Protein AF-A0A5B6V018-F1 (afdb_monomer)

pLDDT: mean 74.5, std 11.98, range [44.31, 93.94]

Foldseek 3Di:
DALVVLVVVVCVVPVCCPVPVVVVCLQVPPPPDDPPVVVSLVVVLVSVVVSCVVVVPLADDLCCCFPRRSDDPNRGRPCSVVSVVVLVVLLVVQPVVDDDQKGKDFLVVQQVSLVHDVSSVSSQSSCVSLLQKDWDWDPPPHTTIIMIGGSDNDHGDDDDPVSVVVSVVNVVVVVVVVVVVVVVVVVVD

Nearest PDB structures (foldseek):
  7bze-assembly1_A-2  TM=5.164E-01  e=5.782E-01  Bacillus subtilis subsp. subtilis str. 168
  2fsw-assembly1_A  TM=4.710E-01  e=7.706E-01  Porphyromonas gingivalis W83
  7t7i-assembly2_H  TM=1.924E-01  e=9.696E-01  Human herpesvirus 4 strain B95-8
  5e8c-assembly1_A  TM=1.660E-01  e=2.046E+00  Suid alphaherpesvirus 1
  5fki-assembly1_1A  TM=1.656E-01  e=1.722E+00  Suid alphaherpesvirus 1

Mean predicted aligned error: 14.76 Å

Secondary structure (DSSP, 8-state):
--HHHHHHHHHHH-TTTT-HHHHHHHHS--SSS-S-HHHHHHHHHHHHHHHHHHTT-----HHIIIIIIS-BTTB--TTHHHHHHHHHHHHHHHHTT-SSSEEEEEHHHHHHHTTSHHHHHHHHHHHHHTTSEEEEEEESSSEEEEEEEESSSSPPPPP-HHHHHHHHHHHHHHHHHHHHHHHHHHH--

Sequence (189 aa):
MDSKSVKEFIRKEVPDWDDELIATARFKAFSGQKSDWEPKFQFWKNLIVKIARHFGVFIISPPQVKIEWFNRGGLTPLCIDHVLEKADEVIKCLSESHWNSYCVVTRNKFESTCGGQKEGYAVLSYLSGCRKGQYLSTNKKELIEGIKVSLSSAVVSGVSSLDFDTLHLIWTQEKLQQQLNVIDRHWEM

Radius of gyration: 20.62 Å; Cα contacts (8 Å, |Δi|>4): 189; chains: 1; bounding box: 47×46×54 Å

Organism: NCBI:txid47621

Solvent-accessible surface area (backbone atoms only — not comparable to full-atom values): 10837 Å² total; per-residue (Å²): 131,63,50,66,62,50,47,56,51,47,43,70,79,33,82,61,53,84,38,68,68,59,38,51,55,66,33,60,61,63,79,88,79,67,94,69,42,64,69,53,50,52,50,53,53,52,50,54,51,48,53,25,62,75,70,69,49,48,70,84,50,69,64,49,50,42,62,51,62,54,49,56,96,82,47,49,55,68,50,54,60,62,64,53,47,60,60,50,49,50,52,51,66,54,42,80,76,46,99,54,70,50,40,72,40,44,45,70,58,49,14,58,70,49,74,29,66,71,46,22,51,54,52,48,54,33,28,40,60,59,40,23,29,44,84,41,75,49,72,91,86,58,84,48,51,26,38,38,33,30,67,48,98,53,68,42,74,80,90,49,72,64,56,54,55,49,45,50,50,54,52,50,52,53,52,51,51,53,51,49,58,55,52,54,59,64,73,76,111

InterPro domains:
  IPR058720 CHMP7, N-terminal winged helix domain [PF25880] (14-86)

Structure (mmCIF, N/CA/C/O backbone):
data_AF-A0A5B6V018-F1
#
_entry.id   AF-A0A5B6V018-F1
#
loop_
_atom_site.group_PDB
_atom_site.id
_atom_site.type_symbol
_atom_site.la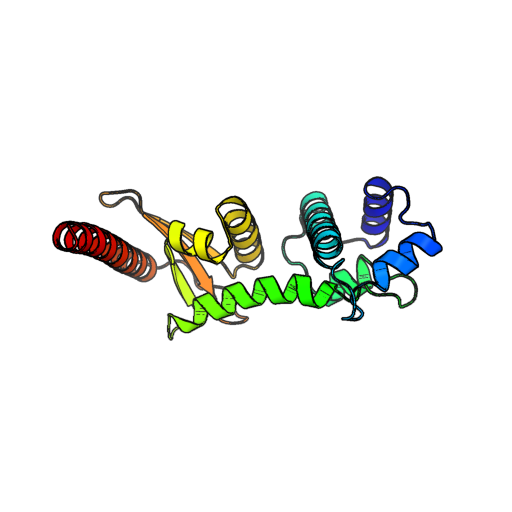bel_atom_id
_atom_site.label_alt_id
_atom_site.label_comp_id
_atom_site.label_asym_id
_atom_site.label_entity_id
_atom_site.label_seq_id
_atom_site.pdbx_PDB_ins_code
_atom_site.Cartn_x
_atom_site.Cartn_y
_atom_site.Cartn_z
_atom_site.occupancy
_atom_site.B_iso_or_equiv
_atom_site.auth_seq_id
_atom_site.auth_comp_id
_atom_site.auth_asym_id
_atom_site.auth_atom_id
_atom_site.pdbx_PDB_model_num
ATOM 1 N N . MET A 1 1 ? 10.674 -14.907 -10.725 1.00 62.12 1 MET A N 1
ATOM 2 C CA . MET A 1 1 ? 9.850 -14.772 -11.944 1.00 62.12 1 MET A CA 1
ATOM 3 C C . MET A 1 1 ? 10.786 -14.839 -13.131 1.00 62.12 1 MET A C 1
ATOM 5 O O . MET A 1 1 ? 11.858 -14.256 -13.043 1.00 62.12 1 MET A O 1
ATOM 9 N N . ASP A 1 2 ? 10.455 -15.580 -14.184 1.00 75.75 2 ASP A N 1
ATOM 10 C CA . ASP A 1 2 ? 11.346 -15.679 -15.342 1.00 75.75 2 ASP A CA 1
ATOM 11 C C . ASP A 1 2 ? 11.270 -14.402 -16.199 1.00 75.75 2 ASP A C 1
ATOM 13 O O . ASP A 1 2 ? 10.194 -14.016 -16.653 1.00 75.75 2 ASP A O 1
ATOM 17 N N . SER A 1 3 ? 12.412 -13.740 -16.420 1.00 76.12 3 SER A N 1
ATOM 18 C CA . SER A 1 3 ? 12.489 -12.459 -17.143 1.00 76.12 3 SER A CA 1
ATOM 19 C C . SER A 1 3 ? 11.986 -1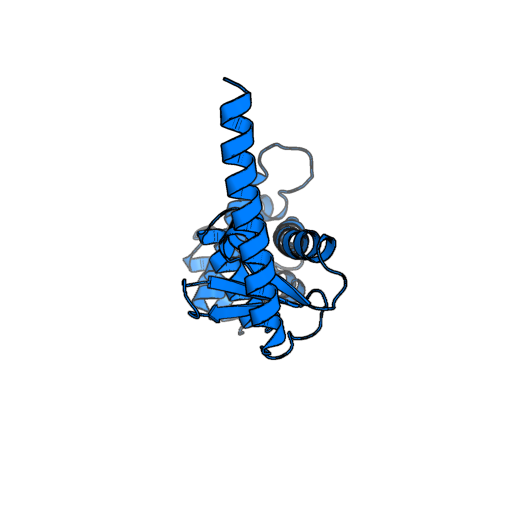2.566 -18.589 1.00 76.12 3 SER A C 1
ATOM 21 O O . SER A 1 3 ? 11.427 -11.600 -19.112 1.00 76.12 3 SER A O 1
ATOM 23 N N . LYS A 1 4 ? 12.117 -13.731 -19.246 1.00 81.81 4 LYS A N 1
ATOM 24 C CA . LYS A 1 4 ? 11.593 -13.917 -20.612 1.00 81.81 4 LYS A CA 1
ATOM 25 C C . LYS A 1 4 ? 10.068 -13.868 -20.635 1.00 81.81 4 LYS A C 1
ATOM 27 O O . LYS A 1 4 ? 9.505 -13.151 -21.460 1.00 81.81 4 LYS A O 1
ATOM 32 N N . SER A 1 5 ? 9.427 -14.536 -19.679 1.00 84.25 5 SER A N 1
ATOM 33 C CA . SER A 1 5 ? 7.968 -14.546 -19.529 1.00 84.25 5 SER A CA 1
ATOM 34 C C . SER A 1 5 ? 7.400 -13.130 -19.339 1.00 84.25 5 SER A C 1
ATOM 36 O O . SER A 1 5 ? 6.409 -12.760 -19.967 1.00 84.25 5 SER A O 1
ATOM 38 N N . VAL A 1 6 ? 8.070 -12.290 -18.539 1.00 83.75 6 VAL A N 1
ATOM 39 C CA . VAL A 1 6 ? 7.679 -10.878 -18.345 1.00 83.75 6 VAL A CA 1
ATOM 40 C C . VAL A 1 6 ? 7.767 -10.088 -19.647 1.00 83.75 6 VAL A C 1
ATOM 42 O O . VAL A 1 6 ? 6.845 -9.352 -19.991 1.00 83.75 6 VAL A O 1
ATOM 45 N N . LYS A 1 7 ? 8.860 -10.256 -20.397 1.00 85.12 7 LYS A N 1
ATOM 46 C CA . LYS A 1 7 ? 9.080 -9.550 -21.666 1.00 85.12 7 LYS A CA 1
ATOM 47 C C . LYS A 1 7 ? 8.053 -9.939 -22.726 1.00 85.12 7 LYS A C 1
ATOM 49 O O . LYS A 1 7 ? 7.580 -9.073 -23.455 1.00 85.12 7 LYS A O 1
ATOM 54 N N . GLU A 1 8 ? 7.681 -11.213 -22.804 1.00 86.62 8 GLU A N 1
ATOM 55 C CA . GLU A 1 8 ? 6.609 -11.674 -23.694 1.00 86.62 8 GLU A CA 1
ATOM 56 C C . GLU A 1 8 ? 5.251 -11.081 -23.324 1.00 86.62 8 GLU A C 1
ATOM 58 O O . GLU A 1 8 ? 4.512 -10.644 -24.206 1.00 86.62 8 GLU A O 1
ATOM 63 N N . PHE A 1 9 ? 4.935 -11.013 -22.030 1.00 87.75 9 PHE A N 1
ATOM 64 C CA . PHE A 1 9 ? 3.703 -10.383 -21.567 1.00 87.75 9 PHE A CA 1
ATOM 65 C C . PHE A 1 9 ? 3.662 -8.890 -21.913 1.00 87.75 9 PHE A C 1
ATOM 67 O O . PHE A 1 9 ? 2.662 -8.407 -22.441 1.00 87.75 9 PHE A O 1
ATOM 74 N N . ILE A 1 10 ? 4.764 -8.165 -21.701 1.00 86.94 10 ILE A N 1
ATOM 75 C CA . ILE A 1 10 ? 4.838 -6.740 -22.039 1.00 86.94 10 ILE A CA 1
ATOM 76 C C . ILE A 1 10 ? 4.616 -6.511 -23.541 1.00 86.94 10 ILE A C 1
ATOM 78 O O . ILE A 1 10 ? 3.867 -5.609 -23.900 1.00 86.94 10 ILE A O 1
ATOM 82 N N . ARG A 1 11 ? 5.198 -7.339 -24.420 1.00 87.75 11 ARG A N 1
ATOM 83 C CA . ARG A 1 11 ? 4.984 -7.234 -25.877 1.00 87.75 11 ARG A CA 1
ATOM 84 C C . ARG A 1 11 ? 3.532 -7.447 -26.294 1.00 87.75 11 ARG A C 1
ATOM 86 O O . ARG A 1 11 ? 3.087 -6.845 -27.263 1.00 87.75 11 ARG A O 1
ATOM 93 N N . LYS A 1 12 ? 2.795 -8.304 -25.580 1.00 88.25 12 LYS A N 1
ATOM 94 C CA . LYS A 1 12 ? 1.359 -8.503 -25.828 1.00 88.25 12 LYS A CA 1
ATOM 95 C C . LYS A 1 12 ? 0.541 -7.284 -25.410 1.00 88.25 12 LYS A C 1
ATOM 97 O O . LYS A 1 12 ? -0.372 -6.894 -26.127 1.00 88.25 12 LYS A O 1
ATOM 102 N N . GLU A 1 13 ? 0.869 -6.691 -24.266 1.00 86.94 13 GLU A N 1
ATOM 103 C CA . GLU A 1 13 ? 0.144 -5.534 -23.723 1.00 86.94 13 GLU A CA 1
ATOM 104 C C . GLU A 1 13 ? 0.518 -4.207 -24.397 1.00 86.94 13 GLU A C 1
ATOM 106 O O . GLU A 1 13 ? -0.276 -3.267 -24.392 1.00 86.94 13 GLU A O 1
ATOM 111 N N . VAL A 1 14 ? 1.724 -4.114 -24.960 1.00 87.31 14 VAL A N 1
ATOM 112 C CA . VAL A 1 14 ? 2.262 -2.914 -25.605 1.00 87.31 14 VAL A CA 1
ATOM 113 C C . VAL A 1 14 ? 2.780 -3.307 -26.999 1.00 87.31 14 VAL A C 1
ATOM 115 O O . VAL A 1 14 ? 3.931 -3.724 -27.127 1.00 87.31 14 VAL A O 1
ATOM 118 N N . PRO A 1 15 ? 1.946 -3.203 -28.053 1.00 83.44 15 PRO A N 1
ATOM 119 C CA . PRO A 1 15 ? 2.261 -3.723 -29.391 1.00 83.44 15 PRO A CA 1
ATOM 120 C C . PRO A 1 15 ? 3.512 -3.112 -30.032 1.00 83.44 15 PRO A C 1
ATOM 122 O O . PRO A 1 15 ? 4.221 -3.765 -30.789 1.00 83.44 15 PRO A O 1
ATOM 125 N N . ASP A 1 16 ? 3.798 -1.857 -29.704 1.00 86.50 16 ASP A N 1
ATOM 126 C CA . ASP A 1 16 ? 4.948 -1.080 -30.165 1.00 86.50 16 ASP A CA 1
ATOM 127 C C . ASP A 1 16 ? 6.099 -1.092 -29.144 1.00 86.50 16 ASP A C 1
ATOM 129 O O . ASP A 1 16 ? 6.950 -0.202 -29.137 1.00 86.50 16 ASP A O 1
ATOM 133 N N . TRP A 1 17 ? 6.135 -2.083 -28.243 1.00 83.69 17 TRP A N 1
ATOM 134 C CA . TRP A 1 17 ? 7.188 -2.182 -27.237 1.00 83.69 17 TRP A CA 1
ATOM 135 C C . TRP A 1 17 ? 8.566 -2.251 -27.890 1.00 83.69 17 TRP A C 1
ATOM 137 O O . TRP A 1 17 ? 9.466 -1.548 -27.445 1.00 83.69 17 TRP A O 1
ATOM 147 N N . ASP A 1 18 ? 8.749 -3.071 -28.930 1.00 82.19 18 ASP A N 1
ATOM 148 C CA . ASP A 1 18 ? 10.027 -3.309 -29.633 1.00 82.19 18 ASP A CA 1
ATOM 149 C C . ASP A 1 18 ? 10.410 -2.252 -30.681 1.00 82.19 18 ASP A C 1
ATOM 151 O O . ASP A 1 18 ? 11.504 -2.332 -31.233 1.00 82.19 18 ASP A O 1
ATOM 155 N N . ASP A 1 19 ? 9.592 -1.218 -30.886 1.00 85.19 19 ASP A N 1
ATOM 156 C CA . ASP A 1 19 ? 9.986 -0.063 -31.696 1.00 85.19 19 ASP A CA 1
ATOM 157 C C . ASP A 1 19 ? 11.050 0.769 -30.954 1.00 85.19 19 ASP A C 1
ATOM 159 O O . ASP A 1 19 ? 10.829 1.271 -29.846 1.00 85.19 19 ASP A O 1
ATOM 163 N N . GLU A 1 20 ? 12.235 0.891 -31.552 1.00 76.75 20 GLU A N 1
ATOM 164 C CA . GLU A 1 20 ? 13.406 1.518 -30.935 1.00 76.75 20 GLU A CA 1
ATOM 165 C C . GLU A 1 20 ? 13.218 3.026 -30.705 1.00 76.75 20 GLU A C 1
ATOM 167 O O . GLU A 1 20 ? 13.638 3.559 -29.670 1.00 76.75 20 GLU A O 1
ATOM 172 N N . LEU A 1 21 ? 12.525 3.713 -31.618 1.00 74.94 21 LEU A N 1
ATOM 173 C CA . LEU A 1 21 ? 12.257 5.149 -31.528 1.00 74.94 21 LEU A CA 1
ATOM 174 C C . LEU A 1 21 ? 11.205 5.435 -30.455 1.00 74.94 21 LEU A C 1
ATOM 176 O O . LEU A 1 21 ? 11.412 6.294 -29.590 1.00 74.94 21 LEU A O 1
ATOM 180 N N . ILE A 1 22 ? 10.103 4.683 -30.465 1.00 76.19 22 ILE A N 1
ATOM 181 C CA . ILE A 1 22 ? 9.004 4.841 -29.507 1.00 76.19 22 ILE A CA 1
ATOM 182 C C . ILE A 1 22 ? 9.463 4.457 -28.097 1.00 76.19 22 ILE A C 1
ATOM 184 O O . ILE A 1 22 ? 9.174 5.167 -27.128 1.00 76.19 22 ILE A O 1
ATOM 188 N N . ALA A 1 23 ? 10.225 3.373 -27.952 1.00 70.69 23 ALA A N 1
ATOM 189 C CA . ALA A 1 23 ? 10.750 2.964 -26.657 1.00 70.69 23 ALA A CA 1
ATOM 190 C C . ALA A 1 23 ? 11.764 3.965 -26.099 1.00 70.69 23 ALA A C 1
ATOM 192 O O . ALA A 1 23 ? 11.676 4.339 -24.930 1.00 70.69 23 ALA A O 1
ATOM 193 N N . THR A 1 24 ? 12.679 4.471 -26.929 1.00 70.25 24 THR A N 1
ATOM 194 C CA . THR A 1 24 ? 13.634 5.503 -26.501 1.00 70.25 24 THR A CA 1
ATOM 195 C C . THR A 1 24 ? 12.909 6.770 -26.045 1.00 70.25 24 THR A C 1
ATOM 197 O O . THR A 1 24 ? 13.271 7.355 -25.020 1.00 70.25 24 THR A O 1
ATOM 200 N N . ALA A 1 25 ? 11.845 7.171 -26.749 1.00 73.75 25 ALA A N 1
ATOM 201 C CA . ALA A 1 25 ? 11.002 8.290 -26.345 1.00 73.75 25 ALA A CA 1
ATOM 202 C C . ALA A 1 25 ? 10.291 8.030 -25.006 1.00 73.75 25 ALA A C 1
ATOM 204 O O . ALA A 1 25 ? 10.294 8.909 -24.150 1.00 73.75 25 ALA A O 1
ATOM 205 N N . ARG A 1 26 ? 9.745 6.826 -24.773 1.00 73.94 26 ARG A N 1
ATOM 206 C CA . ARG A 1 26 ? 9.082 6.448 -23.506 1.00 73.94 26 ARG A CA 1
ATOM 207 C C . ARG A 1 26 ? 10.030 6.423 -22.304 1.00 73.94 26 ARG A C 1
ATOM 209 O O . ARG A 1 26 ? 9.622 6.796 -21.206 1.00 73.94 26 ARG A O 1
ATOM 216 N N . PHE A 1 27 ? 11.277 5.995 -22.499 1.00 71.25 27 PHE A N 1
ATOM 217 C CA . PHE A 1 27 ? 12.258 5.823 -21.421 1.00 71.25 27 PHE A CA 1
ATOM 218 C C . PHE A 1 27 ? 12.967 7.130 -21.029 1.00 71.25 27 PHE A C 1
ATOM 220 O O . PHE A 1 27 ? 13.342 7.294 -19.870 1.00 71.25 27 PHE A O 1
ATOM 227 N N . LYS A 1 28 ? 13.100 8.093 -21.953 1.00 67.50 28 LYS A N 1
ATOM 228 C CA . LYS A 1 28 ? 13.732 9.408 -21.706 1.00 67.50 28 LYS A CA 1
ATOM 229 C C . LYS A 1 28 ? 12.871 10.393 -20.909 1.00 67.50 28 LYS A C 1
ATOM 231 O O . LYS A 1 28 ? 13.309 11.489 -20.570 1.00 67.50 28 LYS A O 1
ATOM 236 N N . ALA A 1 29 ? 11.619 10.056 -20.653 1.00 55.75 29 ALA A N 1
ATOM 237 C CA . ALA A 1 29 ? 10.586 11.064 -20.586 1.00 55.75 29 ALA A CA 1
ATOM 238 C C . ALA A 1 29 ? 10.247 11.601 -19.191 1.00 55.75 29 ALA A C 1
ATOM 240 O O . ALA A 1 29 ? 9.073 11.711 -18.881 1.00 55.75 29 ALA A O 1
ATOM 241 N N . PHE A 1 30 ? 11.246 11.987 -18.396 1.00 52.66 30 PHE A N 1
ATOM 242 C CA . PHE A 1 30 ? 11.072 12.794 -17.176 1.00 52.66 30 PHE A CA 1
ATOM 243 C C . PHE A 1 30 ? 12.240 13.781 -16.988 1.00 52.66 30 PHE A C 1
ATOM 245 O O . PHE A 1 30 ? 12.731 13.994 -15.888 1.00 52.66 30 PHE A O 1
ATOM 252 N N . SER A 1 31 ? 12.718 14.417 -18.061 1.00 49.41 31 SER A N 1
ATOM 253 C CA . SER A 1 31 ? 13.823 15.391 -17.985 1.00 49.41 31 SER A CA 1
ATOM 254 C C . SER A 1 31 ? 13.396 16.787 -17.487 1.00 49.41 31 SER A C 1
ATOM 256 O O . SER A 1 31 ? 13.923 17.795 -17.948 1.00 49.41 31 SER A O 1
ATOM 258 N N . GLY A 1 32 ? 12.408 16.864 -16.586 1.00 48.38 32 GLY A N 1
ATOM 259 C CA . GLY A 1 32 ? 12.069 18.064 -15.802 1.00 48.38 32 GLY A CA 1
ATOM 260 C C . GLY A 1 32 ? 11.531 19.296 -16.547 1.00 48.38 32 GLY A C 1
ATOM 261 O O . GLY A 1 32 ? 11.242 20.293 -15.899 1.00 48.38 32 GLY A O 1
ATOM 262 N N . GLN A 1 33 ? 11.383 19.266 -17.876 1.00 50.62 33 GLN A N 1
ATOM 263 C CA . GLN A 1 33 ? 11.132 20.484 -18.669 1.00 50.62 33 GLN A CA 1
ATOM 264 C C . GLN A 1 33 ? 9.776 20.549 -19.398 1.00 50.62 33 GLN A C 1
ATOM 266 O O . GLN A 1 33 ? 9.481 21.573 -20.010 1.00 50.62 33 GLN A O 1
ATOM 271 N N . LYS A 1 34 ? 8.926 19.509 -19.360 1.00 54.59 34 LYS A N 1
ATOM 272 C CA . LYS A 1 34 ? 7.620 19.511 -20.056 1.00 54.59 34 LYS A CA 1
ATOM 273 C C . LYS A 1 34 ? 6.468 19.005 -19.181 1.00 54.59 34 LYS A C 1
ATOM 275 O O . LYS A 1 34 ? 6.623 18.070 -18.405 1.00 54.59 34 LYS A O 1
ATOM 280 N N . SER A 1 35 ? 5.287 19.604 -19.369 1.00 56.06 35 SER A N 1
ATOM 281 C CA . SER A 1 35 ? 4.011 19.288 -18.693 1.00 56.06 35 SER A CA 1
ATOM 282 C C . SER A 1 35 ? 3.391 17.936 -19.106 1.00 56.06 35 SER A C 1
ATOM 284 O O . SER A 1 35 ? 2.226 17.673 -18.822 1.00 56.06 35 SER A O 1
ATOM 286 N N . ASP A 1 36 ? 4.133 17.070 -19.794 1.00 64.06 36 ASP A N 1
ATOM 287 C CA . ASP A 1 36 ? 3.644 15.815 -20.375 1.00 64.06 36 ASP A CA 1
ATOM 288 C C . ASP A 1 36 ? 3.904 14.588 -19.475 1.00 64.06 36 ASP A C 1
ATOM 290 O O . ASP A 1 36 ? 3.913 13.447 -19.941 1.00 64.06 36 ASP A O 1
ATOM 294 N N . TRP A 1 37 ? 4.126 14.828 -18.181 1.00 67.75 37 TRP A N 1
ATOM 295 C CA . TRP A 1 37 ? 4.549 13.835 -17.195 1.00 67.75 37 TRP A CA 1
ATOM 296 C C . TRP A 1 37 ? 3.405 12.932 -16.702 1.00 67.75 37 TRP A C 1
ATOM 298 O O . TRP A 1 37 ? 3.606 11.731 -16.532 1.00 67.75 37 TRP A O 1
ATOM 308 N N . GLU A 1 38 ? 2.198 13.474 -16.518 1.00 69.56 38 GLU A N 1
ATOM 309 C CA . GLU A 1 38 ? 1.060 12.751 -15.925 1.00 69.56 38 GLU A CA 1
ATOM 310 C C . GLU A 1 38 ? 0.600 11.552 -16.784 1.00 69.56 38 GLU A C 1
ATOM 312 O O . GLU A 1 38 ? 0.504 10.441 -16.256 1.00 69.56 38 GLU A O 1
ATOM 317 N N . PRO A 1 39 ? 0.420 11.675 -18.118 1.00 74.56 39 PRO A N 1
ATOM 318 C CA . PRO A 1 39 ? 0.069 10.523 -18.954 1.00 74.56 39 PRO A CA 1
ATOM 319 C C . PRO A 1 39 ? 1.132 9.417 -18.927 1.00 74.56 39 PRO A C 1
ATOM 321 O O . PRO A 1 39 ? 0.811 8.229 -18.975 1.00 74.56 39 PRO A O 1
ATOM 324 N N . LYS A 1 40 ? 2.410 9.797 -18.814 1.00 73.31 40 LYS A N 1
ATOM 325 C CA . LYS A 1 40 ? 3.539 8.861 -18.754 1.00 73.31 40 LYS A CA 1
ATOM 326 C C . LYS A 1 40 ? 3.596 8.151 -17.409 1.00 73.31 40 LYS A C 1
ATOM 328 O O . LYS A 1 40 ? 3.795 6.940 -17.371 1.00 73.31 40 LYS A O 1
ATOM 333 N N . PHE A 1 41 ? 3.367 8.881 -16.320 1.00 72.56 41 PHE A N 1
ATOM 334 C CA . PHE A 1 41 ? 3.236 8.317 -14.981 1.00 72.56 41 PHE A CA 1
ATOM 335 C C . PHE A 1 41 ? 2.126 7.260 -14.936 1.00 72.56 41 PHE A C 1
ATOM 337 O O . PHE A 1 41 ? 2.370 6.124 -14.525 1.00 72.56 41 PHE A O 1
ATOM 344 N N . GLN A 1 42 ? 0.926 7.5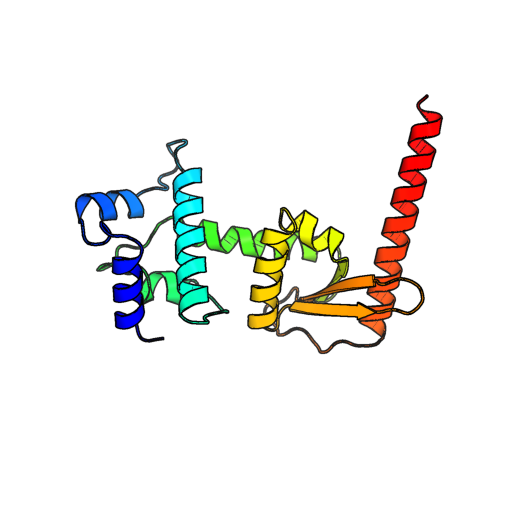99 -15.421 1.00 71.62 42 GLN A N 1
ATOM 345 C CA . GLN A 1 42 ? -0.209 6.672 -15.421 1.00 71.62 42 GLN A CA 1
ATOM 346 C C . GLN A 1 42 ? 0.044 5.450 -16.309 1.00 71.62 42 GLN A C 1
ATOM 348 O O . GLN A 1 42 ? -0.303 4.336 -15.916 1.00 71.62 42 GLN A O 1
ATOM 353 N N . PHE A 1 43 ? 0.692 5.619 -17.467 1.00 82.56 43 PHE A N 1
ATOM 354 C CA . PHE A 1 43 ? 1.112 4.497 -18.310 1.00 82.56 43 PHE A CA 1
ATOM 355 C C . PHE A 1 43 ? 1.998 3.510 -17.536 1.00 82.56 43 PHE A C 1
ATOM 357 O O . PHE A 1 43 ? 1.673 2.324 -17.456 1.00 82.56 43 PHE A O 1
ATOM 364 N N . TRP A 1 44 ? 3.077 3.999 -16.917 1.00 77.75 44 TRP A N 1
ATOM 365 C CA . TRP A 1 44 ? 4.025 3.150 -16.192 1.00 77.75 44 TRP A CA 1
ATOM 366 C C . TRP A 1 44 ? 3.396 2.494 -14.964 1.00 77.75 44 TRP A C 1
ATOM 368 O O . TRP A 1 44 ? 3.532 1.284 -14.790 1.00 77.75 44 TRP A O 1
ATOM 378 N N . LYS A 1 45 ? 2.637 3.251 -14.163 1.00 76.75 45 LYS A N 1
ATOM 379 C CA . LYS A 1 45 ? 1.879 2.724 -13.020 1.00 76.75 45 LYS A CA 1
ATOM 380 C C . LYS A 1 45 ? 0.961 1.577 -13.448 1.00 76.75 45 LYS A C 1
ATOM 382 O O . LYS A 1 45 ? 0.998 0.497 -12.862 1.00 76.75 45 LYS A O 1
ATOM 387 N N . ASN A 1 46 ? 0.160 1.788 -14.491 1.00 78.00 46 ASN A N 1
ATOM 388 C CA . ASN A 1 46 ? -0.805 0.792 -14.949 1.00 78.00 46 ASN A CA 1
ATOM 389 C C . ASN A 1 46 ? -0.121 -0.451 -15.527 1.00 78.00 46 ASN A C 1
ATOM 391 O O . ASN A 1 46 ? -0.586 -1.564 -15.282 1.00 78.00 46 ASN A O 1
ATOM 395 N N . LEU A 1 47 ? 0.991 -0.287 -16.249 1.00 81.75 47 LEU A N 1
ATOM 396 C CA . LEU A 1 47 ? 1.765 -1.404 -16.787 1.00 81.75 47 LEU A CA 1
ATOM 397 C C . LEU A 1 47 ? 2.392 -2.249 -15.666 1.00 81.75 47 LEU A C 1
ATOM 399 O O . LEU A 1 47 ? 2.247 -3.470 -15.672 1.00 81.75 47 LEU A O 1
ATOM 403 N N . ILE A 1 48 ? 3.011 -1.608 -14.669 1.00 76.75 48 ILE A N 1
ATOM 404 C CA . ILE A 1 48 ? 3.571 -2.270 -13.478 1.00 76.75 48 ILE A CA 1
ATOM 405 C C . ILE A 1 48 ? 2.483 -3.059 -12.744 1.00 76.75 48 ILE A C 1
ATOM 407 O O . ILE A 1 48 ? 2.674 -4.233 -12.438 1.00 76.75 48 ILE A O 1
ATOM 411 N N . VAL A 1 49 ? 1.316 -2.445 -12.522 1.00 70.56 49 VAL A N 1
ATOM 412 C CA . VAL A 1 49 ? 0.174 -3.090 -11.859 1.00 70.56 49 VAL A CA 1
ATOM 413 C C . VAL A 1 49 ? -0.358 -4.271 -12.674 1.00 70.56 49 VAL A C 1
ATOM 415 O O . VAL A 1 49 ? -0.675 -5.311 -12.101 1.00 70.56 49 VAL A O 1
ATOM 418 N N . LYS A 1 50 ? -0.449 -4.158 -14.003 1.00 75.50 50 LYS A N 1
ATOM 419 C CA . LYS A 1 50 ? -0.886 -5.265 -14.868 1.00 75.50 50 LYS A CA 1
ATOM 420 C C . LYS A 1 50 ? 0.076 -6.450 -14.819 1.00 75.50 50 LYS A C 1
ATOM 422 O O . LYS A 1 50 ? -0.385 -7.574 -14.644 1.00 75.50 50 LYS A O 1
ATOM 427 N N . ILE A 1 51 ? 1.384 -6.204 -14.925 1.00 75.12 51 ILE A N 1
ATOM 428 C CA . ILE A 1 51 ? 2.422 -7.243 -14.817 1.00 75.12 51 ILE A CA 1
ATOM 429 C C . ILE A 1 51 ? 2.335 -7.912 -13.443 1.00 75.12 51 ILE A C 1
ATOM 431 O O . ILE A 1 51 ? 2.222 -9.132 -13.350 1.00 75.12 51 ILE A O 1
ATOM 435 N N . ALA A 1 52 ? 2.303 -7.111 -12.379 1.00 67.88 52 ALA A N 1
ATOM 436 C CA . ALA A 1 52 ? 2.186 -7.589 -11.008 1.00 67.88 52 ALA A CA 1
ATOM 437 C C . ALA A 1 52 ? 0.963 -8.500 -10.813 1.00 67.88 52 ALA A C 1
ATOM 439 O O . ALA A 1 52 ? 1.085 -9.595 -10.270 1.00 6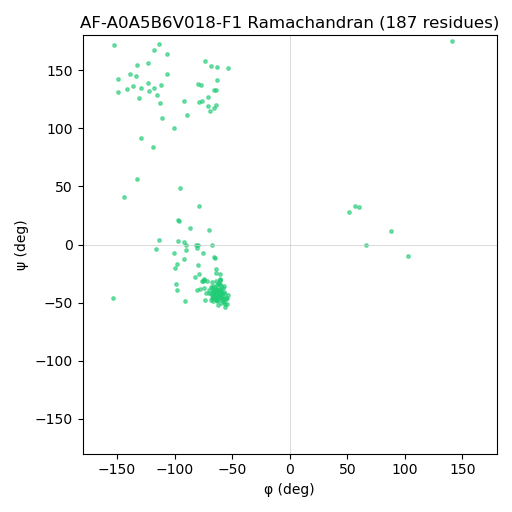7.88 52 ALA A O 1
ATOM 440 N N . ARG A 1 53 ? -0.205 -8.103 -11.334 1.00 66.38 53 ARG A N 1
ATOM 441 C CA . ARG A 1 53 ? -1.435 -8.908 -11.262 1.00 66.38 53 ARG A CA 1
ATOM 442 C C . ARG A 1 53 ? -1.360 -10.180 -12.100 1.00 66.38 53 ARG A C 1
ATOM 444 O O . ARG A 1 53 ? -1.796 -11.221 -11.626 1.00 66.38 53 ARG A O 1
ATOM 451 N N . HIS A 1 54 ? -0.816 -10.106 -13.315 1.00 74.69 54 HIS A N 1
ATOM 452 C CA . HIS A 1 54 ? -0.728 -11.257 -14.216 1.00 74.69 54 HIS A CA 1
ATOM 453 C C . HIS A 1 54 ? 0.163 -12.365 -13.650 1.00 74.69 54 HIS A C 1
ATOM 455 O O . HIS A 1 54 ? -0.180 -13.540 -13.734 1.00 74.69 54 HIS A O 1
ATOM 461 N N . PHE A 1 55 ? 1.281 -11.988 -13.031 1.00 70.88 55 PHE A N 1
ATOM 462 C CA . PHE A 1 55 ? 2.235 -12.942 -12.474 1.00 70.88 55 PHE A CA 1
ATOM 463 C C . PHE A 1 55 ? 2.066 -13.198 -10.970 1.00 70.88 55 PHE A C 1
ATOM 465 O O . PHE A 1 55 ? 2.872 -13.917 -10.381 1.00 70.88 55 PHE A O 1
ATOM 472 N N . GLY A 1 56 ? 1.054 -12.604 -10.330 1.00 53.31 56 GLY A N 1
ATOM 473 C CA . GLY A 1 56 ? 0.854 -12.716 -8.884 1.00 53.31 56 GLY A CA 1
ATOM 474 C C . GLY A 1 56 ? 2.038 -12.179 -8.070 1.00 53.31 56 GLY A C 1
ATOM 475 O O . GLY A 1 56 ? 2.353 -12.718 -7.010 1.00 53.31 56 GLY A O 1
ATOM 476 N N . VAL A 1 57 ? 2.730 -11.149 -8.570 1.00 52.97 57 VAL A N 1
ATOM 477 C CA . VAL A 1 57 ? 3.819 -10.477 -7.852 1.00 52.97 57 VAL A CA 1
ATOM 478 C C . VAL A 1 57 ? 3.236 -9.356 -7.015 1.00 52.97 57 VAL A C 1
ATOM 480 O O . VAL A 1 57 ? 2.769 -8.349 -7.535 1.00 52.97 57 VAL A O 1
ATOM 483 N N . PHE A 1 58 ? 3.294 -9.532 -5.702 1.00 44.31 58 PHE A N 1
ATOM 484 C CA . PHE A 1 58 ? 2.737 -8.580 -4.745 1.00 44.31 58 PHE A CA 1
ATOM 485 C C . PHE A 1 58 ? 3.795 -7.660 -4.128 1.00 44.31 58 PHE A C 1
ATOM 487 O O . PHE A 1 58 ? 3.447 -6.593 -3.640 1.00 44.31 58 PHE A O 1
ATOM 494 N N . ILE A 1 59 ? 5.074 -8.049 -4.179 1.00 48.94 59 ILE A N 1
ATOM 495 C CA . ILE A 1 59 ? 6.210 -7.243 -3.718 1.00 48.94 59 ILE A CA 1
ATOM 496 C C . ILE A 1 59 ? 7.013 -6.834 -4.944 1.00 48.94 59 ILE A C 1
ATOM 498 O O . ILE A 1 59 ? 7.666 -7.664 -5.571 1.00 48.94 59 ILE A O 1
ATOM 502 N N . ILE A 1 60 ? 6.942 -5.554 -5.287 1.00 60.44 60 ILE A N 1
ATOM 503 C CA . ILE A 1 60 ? 7.612 -4.993 -6.452 1.00 60.44 60 ILE A CA 1
ATOM 504 C C . ILE A 1 60 ? 8.883 -4.305 -5.960 1.00 60.44 60 ILE A C 1
ATOM 506 O O . ILE A 1 60 ? 8.824 -3.203 -5.421 1.00 60.44 60 ILE A O 1
ATOM 510 N N . SER A 1 61 ? 10.035 -4.966 -6.089 1.00 63.19 61 SER A N 1
ATOM 511 C CA . SER A 1 61 ? 11.301 -4.345 -5.687 1.00 63.19 61 SER A CA 1
ATOM 512 C C . SER A 1 61 ? 11.786 -3.373 -6.775 1.00 63.19 61 SER A C 1
ATOM 514 O O . SER A 1 61 ? 11.732 -3.719 -7.961 1.00 63.19 61 SER A O 1
ATOM 516 N N . PRO A 1 62 ? 12.296 -2.175 -6.423 1.00 70.19 62 PRO A N 1
ATOM 517 C CA . PRO A 1 62 ? 12.846 -1.251 -7.414 1.00 70.19 62 PRO A CA 1
ATOM 518 C C . PRO A 1 62 ? 13.922 -1.897 -8.311 1.00 70.19 62 PRO A C 1
ATOM 520 O O . PRO A 1 62 ? 13.846 -1.730 -9.530 1.00 70.19 62 PRO A O 1
ATOM 523 N N . PRO A 1 63 ? 14.872 -2.702 -7.783 1.00 71.44 63 PRO A N 1
ATOM 524 C CA . PRO A 1 63 ? 15.823 -3.439 -8.618 1.00 71.44 63 PRO A CA 1
ATOM 525 C C . PRO A 1 63 ? 15.155 -4.419 -9.587 1.00 71.44 63 PRO A C 1
ATOM 527 O O . PRO A 1 63 ? 15.554 -4.492 -10.745 1.00 71.44 63 PRO A O 1
ATOM 530 N N . GLN A 1 64 ? 14.111 -5.130 -9.157 1.00 73.50 64 GLN A N 1
ATOM 531 C CA . GLN A 1 64 ? 13.385 -6.079 -10.002 1.00 73.50 64 GLN A CA 1
ATOM 532 C C . GLN A 1 64 ? 12.684 -5.376 -11.169 1.00 73.50 64 GLN A C 1
ATOM 534 O O . GLN A 1 64 ? 12.796 -5.798 -12.319 1.00 73.50 64 GLN A O 1
ATOM 539 N N . VAL A 1 65 ? 12.024 -4.250 -10.911 1.00 73.81 65 VAL A N 1
ATOM 540 C CA . VAL A 1 65 ? 11.364 -3.478 -11.970 1.00 73.81 65 VAL A CA 1
ATOM 541 C C . VAL A 1 65 ? 12.378 -2.911 -12.961 1.00 73.81 65 VAL A C 1
ATOM 543 O O . VAL A 1 65 ? 12.203 -3.020 -14.176 1.00 73.81 65 VAL A O 1
ATOM 546 N N . LYS A 1 66 ? 13.465 -2.331 -12.444 1.00 73.00 66 LYS A N 1
ATOM 547 C CA . LYS A 1 66 ? 14.505 -1.685 -13.251 1.00 73.00 66 LYS A CA 1
ATOM 548 C C . LYS A 1 66 ? 15.300 -2.678 -14.091 1.00 73.00 66 LYS A C 1
ATOM 550 O O . LYS A 1 66 ? 15.516 -2.444 -15.276 1.00 73.00 66 LYS A O 1
ATOM 555 N N . ILE A 1 67 ? 15.744 -3.771 -13.476 1.00 72.88 67 ILE A N 1
ATOM 556 C CA . ILE A 1 67 ? 16.759 -4.668 -14.037 1.00 72.88 67 ILE A CA 1
ATOM 557 C C . ILE A 1 67 ? 16.120 -5.897 -14.692 1.00 72.88 67 ILE A C 1
ATOM 559 O O . ILE A 1 67 ? 16.630 -6.376 -15.705 1.00 72.88 67 ILE A O 1
ATOM 563 N N . GLU A 1 68 ? 15.002 -6.401 -14.162 1.00 76.50 68 GLU A N 1
ATOM 564 C CA . GLU A 1 68 ? 14.393 -7.646 -14.649 1.00 76.50 68 GLU A CA 1
ATOM 565 C C . GLU A 1 68 ? 13.236 -7.403 -15.624 1.00 76.50 68 GLU A C 1
ATOM 567 O O . GLU A 1 68 ? 13.108 -8.148 -16.600 1.00 76.50 68 GLU A O 1
ATOM 572 N N . TRP A 1 69 ? 12.395 -6.389 -15.371 1.00 80.25 69 TRP A N 1
ATOM 573 C CA . TRP A 1 69 ? 11.168 -6.156 -16.150 1.00 80.25 69 TRP A CA 1
ATOM 574 C C . TRP A 1 69 ? 11.400 -5.231 -17.340 1.00 80.25 69 TRP A C 1
ATOM 576 O O . TRP A 1 69 ? 10.994 -5.550 -18.457 1.00 80.25 69 TRP A O 1
ATOM 586 N N . PHE A 1 70 ? 12.067 -4.097 -17.114 1.00 81.56 70 PHE A N 1
ATOM 587 C CA . PHE A 1 70 ? 12.171 -3.034 -18.118 1.00 81.56 70 PHE A CA 1
ATOM 588 C C . PHE A 1 70 ? 13.583 -2.793 -18.654 1.00 81.56 70 PHE A C 1
ATOM 590 O O . PHE A 1 70 ? 13.763 -1.910 -19.485 1.00 81.56 70 PHE A O 1
ATOM 597 N N . ASN A 1 71 ? 14.577 -3.585 -18.248 1.00 75.75 71 ASN A N 1
ATOM 598 C CA . ASN A 1 71 ? 15.946 -3.412 -18.723 1.00 75.75 71 ASN A CA 1
ATOM 599 C C . ASN A 1 71 ? 16.073 -3.695 -20.226 1.00 75.75 71 ASN A C 1
ATOM 601 O O . ASN A 1 71 ? 15.888 -4.829 -20.691 1.00 75.75 71 ASN A O 1
ATOM 605 N N . ARG A 1 72 ? 16.466 -2.657 -20.964 1.00 72.00 72 ARG A N 1
ATOM 606 C CA . ARG A 1 72 ? 16.871 -2.726 -22.369 1.00 72.00 72 ARG A CA 1
ATOM 607 C C . ARG A 1 72 ? 18.313 -2.280 -22.534 1.00 72.00 72 ARG A C 1
ATOM 609 O O . ARG A 1 72 ? 18.576 -1.122 -22.839 1.00 72.00 72 ARG A O 1
ATOM 616 N N . GLY A 1 73 ? 19.248 -3.202 -22.311 1.00 67.06 73 GLY A N 1
ATOM 617 C CA . GLY A 1 73 ? 20.670 -2.952 -22.559 1.00 67.06 73 GLY A CA 1
ATOM 618 C C . GLY A 1 73 ? 21.225 -1.742 -21.797 1.00 67.06 73 GLY A C 1
ATOM 619 O O . GLY A 1 73 ? 22.081 -1.045 -22.325 1.00 67.06 73 GLY A O 1
ATOM 620 N N . GLY A 1 74 ? 20.710 -1.465 -20.590 1.00 65.25 74 GLY A N 1
ATOM 621 C CA . GLY A 1 74 ? 21.108 -0.314 -19.767 1.00 65.25 74 GLY A CA 1
ATOM 622 C C . GLY A 1 74 ? 20.120 0.860 -19.759 1.00 65.25 74 GLY A C 1
ATOM 623 O O . GLY A 1 74 ? 20.245 1.748 -18.917 1.00 65.25 74 GLY A O 1
ATOM 624 N N . LEU A 1 75 ? 19.098 0.861 -20.622 1.00 63.72 75 LEU A N 1
ATOM 625 C CA . LEU A 1 75 ? 18.006 1.835 -20.548 1.00 63.72 75 LEU A CA 1
ATOM 626 C C . LEU A 1 75 ? 17.010 1.440 -19.453 1.00 63.72 75 LEU A C 1
ATOM 628 O O . LEU A 1 75 ? 16.425 0.356 -19.493 1.00 63.72 75 LEU A O 1
ATOM 632 N N . THR A 1 76 ? 16.805 2.349 -18.498 1.00 66.19 76 THR A N 1
ATOM 633 C CA . THR A 1 76 ? 15.858 2.206 -17.383 1.00 66.19 76 THR A CA 1
ATOM 634 C C . THR A 1 76 ? 14.871 3.380 -17.410 1.00 66.19 76 THR A C 1
ATOM 636 O O . THR A 1 76 ? 15.309 4.504 -17.662 1.00 66.19 76 THR A O 1
ATOM 639 N N . PRO A 1 77 ? 13.560 3.181 -17.170 1.00 65.62 77 PRO A N 1
ATOM 640 C CA . PRO A 1 77 ? 12.602 4.286 -17.169 1.00 65.62 77 PRO A CA 1
ATOM 641 C C . PRO A 1 77 ? 12.908 5.281 -16.041 1.00 65.62 77 PRO A C 1
ATOM 643 O O . PRO A 1 77 ? 12.871 4.917 -14.867 1.00 65.62 77 PRO A O 1
ATOM 646 N N . LEU A 1 78 ? 13.175 6.545 -16.382 1.00 65.00 78 LEU A N 1
ATOM 647 C CA . LEU A 1 78 ? 13.608 7.567 -15.412 1.00 65.00 78 LEU A CA 1
ATOM 648 C C . LEU A 1 78 ? 12.558 7.904 -14.333 1.00 65.00 78 LEU A C 1
ATOM 650 O O . LEU A 1 78 ? 12.907 8.401 -13.269 1.00 65.00 78 LEU A O 1
ATOM 654 N N . CYS A 1 79 ? 11.276 7.618 -14.571 1.00 65.50 79 CYS A N 1
ATOM 655 C CA . CYS A 1 79 ? 10.199 7.851 -13.600 1.00 65.50 79 CYS A CA 1
ATOM 656 C C . CYS A 1 79 ? 9.900 6.707 -12.660 1.00 65.50 79 CYS A C 1
ATOM 658 O O . CYS A 1 79 ? 9.024 6.849 -11.812 1.00 65.50 79 CYS A O 1
ATOM 660 N N . ILE A 1 80 ? 10.548 5.561 -12.837 1.00 67.75 80 ILE A N 1
ATOM 661 C CA . ILE A 1 80 ? 10.183 4.382 -12.064 1.00 67.75 80 ILE A CA 1
ATOM 662 C C . ILE A 1 80 ? 10.370 4.630 -10.561 1.00 67.75 80 ILE A C 1
ATOM 664 O O . ILE A 1 80 ? 9.547 4.187 -9.772 1.00 67.75 80 ILE A O 1
ATOM 668 N N . ASP A 1 81 ? 11.381 5.419 -10.189 1.00 67.25 81 ASP A N 1
ATOM 669 C CA . ASP A 1 81 ? 11.627 5.820 -8.804 1.00 67.25 81 ASP A CA 1
ATOM 670 C C . ASP A 1 81 ? 10.521 6.724 -8.273 1.00 67.25 81 ASP A C 1
ATOM 672 O O . ASP A 1 81 ? 9.951 6.418 -7.240 1.00 67.25 81 ASP A O 1
ATOM 676 N N . HIS A 1 82 ? 10.094 7.730 -9.035 1.00 63.97 82 HIS A N 1
ATOM 677 C CA . HIS A 1 82 ? 8.998 8.622 -8.638 1.00 63.97 82 HIS A CA 1
ATOM 678 C C . HIS A 1 82 ? 7.651 7.883 -8.503 1.00 63.97 82 HIS A C 1
ATOM 680 O O . HIS A 1 82 ? 6.801 8.252 -7.693 1.00 63.97 82 HIS A O 1
ATOM 686 N N . VAL A 1 83 ? 7.428 6.834 -9.307 1.00 64.06 83 VAL A N 1
ATOM 687 C CA . VAL A 1 83 ? 6.242 5.962 -9.201 1.00 64.06 83 VAL A CA 1
ATOM 688 C C . VAL A 1 83 ? 6.274 5.139 -7.915 1.00 64.06 83 VAL A C 1
ATOM 690 O O . VAL A 1 83 ? 5.224 4.927 -7.310 1.00 64.06 83 VAL A O 1
ATOM 693 N N . LEU A 1 84 ? 7.457 4.694 -7.492 1.00 64.62 84 LEU A N 1
ATOM 694 C CA . LEU A 1 84 ? 7.644 3.909 -6.273 1.00 64.62 84 LEU A CA 1
ATOM 695 C C . LEU A 1 84 ? 7.672 4.802 -5.015 1.00 64.62 84 LEU A C 1
ATOM 697 O O . LEU A 1 84 ? 7.042 4.456 -4.023 1.00 64.62 84 LEU A O 1
ATOM 701 N N . GLU A 1 85 ? 8.291 5.982 -5.077 1.00 62.44 85 GLU A N 1
ATOM 702 C CA . GLU A 1 85 ? 8.377 6.969 -3.986 1.00 62.44 85 GLU A CA 1
ATOM 703 C C . GLU A 1 85 ? 7.004 7.495 -3.549 1.00 62.44 85 GLU A C 1
ATOM 705 O O . GLU A 1 85 ? 6.753 7.626 -2.354 1.00 62.44 85 GLU A O 1
ATOM 710 N N . LYS A 1 86 ? 6.060 7.711 -4.477 1.00 58.12 86 LYS A N 1
ATOM 711 C CA . LYS A 1 86 ? 4.682 8.093 -4.112 1.00 58.12 86 LYS A CA 1
ATOM 712 C C . LYS A 1 86 ? 3.969 7.050 -3.241 1.00 58.12 86 LYS A C 1
ATOM 714 O O . LYS A 1 86 ? 3.055 7.398 -2.499 1.00 58.12 86 LYS A O 1
ATOM 719 N N . ALA A 1 87 ? 4.359 5.776 -3.313 1.00 56.56 87 ALA A N 1
ATOM 720 C CA . ALA A 1 87 ? 3.839 4.754 -2.406 1.00 56.56 87 ALA A CA 1
ATOM 721 C C . ALA A 1 87 ? 4.472 4.851 -1.002 1.00 56.56 87 ALA A C 1
ATOM 723 O O . ALA A 1 87 ? 3.798 4.572 -0.012 1.00 56.56 87 ALA A O 1
ATOM 724 N N . ASP A 1 88 ? 5.728 5.297 -0.907 1.00 53.50 88 ASP A N 1
ATOM 725 C CA . ASP A 1 88 ? 6.418 5.568 0.361 1.00 53.50 88 ASP A CA 1
ATOM 726 C C . ASP A 1 88 ? 5.927 6.865 1.035 1.00 53.50 88 ASP A C 1
ATOM 728 O O . ASP A 1 88 ? 5.866 6.934 2.263 1.00 53.50 88 ASP A O 1
ATOM 732 N N . GLU A 1 89 ? 5.491 7.876 0.273 1.00 53.00 89 GLU A N 1
ATOM 733 C CA . GLU A 1 89 ? 4.869 9.096 0.820 1.00 53.00 89 GLU A CA 1
ATOM 734 C C . GLU A 1 89 ? 3.619 8.785 1.658 1.00 53.00 89 GLU A C 1
ATOM 736 O O . GLU A 1 89 ? 3.421 9.372 2.723 1.00 53.00 89 GLU A O 1
ATOM 741 N N . VAL A 1 90 ? 2.820 7.795 1.241 1.00 52.78 90 VAL A N 1
ATOM 742 C CA . VAL A 1 90 ? 1.670 7.306 2.020 1.00 52.78 90 VAL A CA 1
ATOM 743 C C . VAL A 1 90 ? 2.125 6.765 3.379 1.00 52.78 90 VAL A C 1
ATOM 745 O O . VAL A 1 90 ? 1.499 7.051 4.398 1.00 52.78 90 VAL A O 1
ATOM 748 N N . ILE A 1 91 ? 3.243 6.034 3.426 1.00 54.00 91 ILE A N 1
ATOM 749 C CA . ILE A 1 91 ? 3.818 5.499 4.671 1.00 54.00 91 ILE A CA 1
ATOM 750 C C . ILE A 1 91 ? 4.316 6.640 5.568 1.00 54.00 91 ILE A C 1
ATOM 752 O O . ILE A 1 91 ? 4.092 6.612 6.779 1.00 54.00 91 ILE A O 1
ATOM 756 N N . LYS A 1 92 ? 4.927 7.675 4.983 1.00 55.22 92 LYS A N 1
ATOM 757 C CA . LYS A 1 92 ? 5.388 8.860 5.714 1.00 55.22 92 LYS A CA 1
ATOM 758 C C . LYS A 1 92 ? 4.226 9.627 6.355 1.00 55.22 92 LYS A C 1
ATOM 760 O O . LYS A 1 92 ? 4.269 9.866 7.561 1.00 55.22 92 LYS A O 1
ATOM 765 N N . CYS A 1 93 ? 3.158 9.916 5.608 1.00 54.97 93 CYS A N 1
ATOM 766 C CA . CYS A 1 93 ? 1.960 10.576 6.145 1.00 54.97 93 CYS A CA 1
ATOM 767 C C . CYS A 1 93 ? 1.295 9.774 7.277 1.00 54.97 93 CYS A C 1
ATOM 769 O O . CYS A 1 93 ? 0.785 10.351 8.235 1.00 54.97 93 CYS A O 1
ATOM 771 N N . LEU A 1 94 ? 1.317 8.440 7.194 1.00 53.25 94 LEU A N 1
ATOM 772 C CA . LEU A 1 94 ? 0.805 7.570 8.258 1.00 53.25 94 LEU A CA 1
ATOM 773 C C . LEU A 1 94 ? 1.715 7.571 9.503 1.00 53.25 94 LEU A C 1
ATOM 775 O O . LEU A 1 94 ? 1.221 7.439 10.623 1.00 53.25 94 LEU A O 1
ATOM 779 N N . SER A 1 95 ? 3.028 7.753 9.327 1.00 54.91 95 SER A N 1
ATOM 780 C CA . SER A 1 95 ? 4.014 7.757 10.419 1.00 54.91 95 SER A CA 1
ATOM 781 C C . SER A 1 95 ? 4.024 9.034 11.263 1.00 54.91 95 SER A C 1
ATOM 783 O O . SER A 1 95 ? 4.254 8.969 12.467 1.00 54.91 95 SER A O 1
ATOM 785 N N . GLU A 1 96 ? 3.704 10.188 10.670 1.00 53.75 96 GLU A N 1
ATOM 786 C CA . GLU A 1 96 ? 3.686 11.490 11.362 1.00 53.75 96 GLU A CA 1
ATOM 787 C C . GLU A 1 96 ? 2.607 11.571 12.462 1.00 53.75 96 GLU A C 1
ATOM 789 O O . GLU A 1 96 ? 2.628 12.475 13.294 1.00 53.75 96 GLU A O 1
ATOM 794 N N . SER A 1 97 ? 1.690 10.597 12.501 1.00 51.66 97 SER A N 1
ATOM 795 C CA . SER A 1 97 ? 0.551 10.556 13.422 1.00 51.66 97 SER A CA 1
ATOM 796 C C . SER A 1 97 ? 0.773 9.672 14.664 1.00 51.66 97 SER A C 1
ATOM 798 O O . SER A 1 97 ? 0.016 9.802 15.625 1.00 51.66 97 SER A O 1
ATOM 800 N N . HIS A 1 98 ? 1.771 8.767 14.682 1.00 52.53 98 HIS A N 1
ATOM 801 C CA . HIS A 1 98 ? 1.908 7.750 15.744 1.00 52.53 98 HIS A CA 1
ATOM 802 C C . HIS A 1 98 ? 3.373 7.341 16.038 1.00 52.53 98 HIS A C 1
ATOM 804 O O . HIS A 1 98 ? 4.135 7.018 15.136 1.00 52.53 98 HIS A O 1
ATOM 810 N N . TRP A 1 99 ? 3.767 7.319 17.322 1.00 48.16 99 TRP A N 1
ATOM 811 C CA . TRP A 1 99 ? 5.145 7.071 17.812 1.00 48.16 99 TRP A CA 1
ATOM 812 C C . TRP A 1 99 ? 5.542 5.592 18.015 1.00 48.16 99 TRP A C 1
ATOM 814 O O . TRP A 1 99 ? 6.546 5.293 18.660 1.00 48.16 99 TRP A O 1
ATOM 824 N N . ASN A 1 100 ? 4.779 4.638 17.495 1.00 58.28 100 ASN A N 1
ATOM 825 C CA . ASN A 1 100 ? 5.085 3.205 17.559 1.00 58.28 100 ASN A CA 1
ATOM 826 C C . ASN A 1 100 ? 5.541 2.667 16.192 1.00 58.28 100 ASN A C 1
ATOM 828 O O . ASN A 1 100 ? 5.352 3.283 15.153 1.00 58.28 100 ASN A O 1
ATOM 832 N N . SER A 1 101 ? 6.153 1.480 16.169 1.00 66.19 101 SER A N 1
ATOM 833 C CA . SER A 1 101 ? 6.642 0.832 14.938 1.00 66.19 101 SER A CA 1
ATOM 834 C C . SER A 1 101 ? 5.532 0.388 13.970 1.00 66.19 101 SER A C 1
ATOM 836 O O . SER A 1 101 ? 5.826 -0.173 12.912 1.00 66.19 101 SER A O 1
ATOM 838 N N . TYR A 1 102 ? 4.266 0.618 14.319 1.00 72.50 102 TYR A N 1
ATOM 839 C CA . TYR A 1 102 ? 3.087 0.269 13.542 1.00 72.50 102 TYR A CA 1
ATOM 840 C C . TYR A 1 102 ? 1.962 1.274 13.798 1.00 72.50 102 TYR A C 1
ATOM 842 O O . TYR A 1 102 ? 1.740 1.673 14.926 1.00 72.50 102 TYR A O 1
ATOM 850 N N . CYS A 1 103 ? 1.196 1.630 12.782 1.00 81.38 103 CYS A N 1
ATOM 851 C CA . CYS A 1 103 ? 0.046 2.515 12.877 1.00 81.38 103 CYS A CA 1
ATOM 852 C C . CYS A 1 103 ? -1.251 1.710 12.739 1.00 81.38 103 CYS A C 1
ATOM 854 O O . CYS A 1 103 ? -1.287 0.726 12.002 1.00 81.38 103 CYS A O 1
ATOM 856 N N . VAL A 1 104 ? -2.316 2.125 13.426 1.00 87.56 104 VAL A N 1
ATOM 857 C CA . VAL A 1 104 ? -3.682 1.640 13.193 1.00 87.56 104 VAL A CA 1
ATOM 858 C C . VAL A 1 104 ? -4.507 2.821 12.704 1.00 87.56 104 VAL A C 1
ATOM 860 O O . VAL A 1 104 ? -4.502 3.867 13.338 1.00 87.56 104 VAL A O 1
ATOM 863 N N . VAL A 1 105 ? -5.216 2.658 11.591 1.00 88.56 105 VAL A N 1
ATOM 864 C CA . VAL A 1 105 ? -6.090 3.691 11.014 1.00 88.56 105 VAL A CA 1
ATOM 865 C C . VAL A 1 105 ? -7.443 3.112 10.643 1.00 88.56 105 VAL A C 1
ATOM 867 O O . VAL A 1 105 ? -7.556 1.919 10.355 1.00 88.56 105 VAL A O 1
ATOM 870 N N . THR A 1 106 ? -8.476 3.952 10.611 1.00 90.94 106 THR A N 1
ATOM 871 C CA . THR A 1 106 ? -9.772 3.556 10.053 1.00 90.94 106 THR A CA 1
ATOM 872 C C . THR A 1 106 ? -9.665 3.352 8.546 1.00 90.94 106 THR A C 1
ATOM 874 O O . THR A 1 106 ? -8.829 3.959 7.867 1.00 90.94 106 THR A O 1
ATOM 877 N N . ARG A 1 107 ? -10.543 2.510 7.997 1.00 90.81 107 ARG A N 1
ATOM 878 C CA . ARG A 1 107 ? -10.621 2.282 6.551 1.00 90.81 107 ARG A CA 1
ATOM 879 C C . ARG A 1 107 ? -10.846 3.577 5.775 1.00 90.81 107 ARG A C 1
ATOM 881 O O . ARG A 1 107 ? -10.128 3.839 4.817 1.00 90.81 107 ARG A O 1
ATOM 888 N N . ASN A 1 108 ? -11.784 4.407 6.227 1.00 89.25 108 ASN A N 1
ATOM 889 C CA . ASN A 1 108 ? -12.096 5.679 5.576 1.00 89.25 108 ASN A CA 1
ATOM 890 C C . ASN A 1 108 ? -10.881 6.609 5.554 1.00 89.25 108 ASN A C 1
ATOM 892 O O . ASN A 1 108 ? -10.565 7.191 4.516 1.00 89.25 108 ASN A O 1
ATOM 896 N N . LYS A 1 109 ? -10.172 6.727 6.685 1.00 85.56 109 LYS A N 1
ATOM 897 C CA . LYS A 1 109 ? -8.979 7.566 6.765 1.00 85.56 109 LYS A CA 1
ATOM 898 C C . LYS A 1 109 ? -7.887 7.050 5.837 1.00 85.56 109 LYS A C 1
ATOM 900 O O . LYS A 1 109 ? -7.361 7.825 5.045 1.00 85.56 109 LYS A O 1
ATOM 905 N N . PHE A 1 110 ? -7.615 5.750 5.866 1.00 86.06 110 PHE A N 1
ATOM 906 C CA . PHE A 1 110 ? -6.635 5.119 4.990 1.00 86.06 110 PHE A CA 1
ATOM 907 C C . PHE A 1 110 ? -6.945 5.321 3.503 1.00 86.06 110 PHE A C 1
ATOM 909 O O . PHE A 1 110 ? -6.077 5.752 2.748 1.00 86.06 110 PHE A O 1
ATOM 916 N N . GLU A 1 111 ? -8.185 5.062 3.082 1.00 85.75 111 GLU A N 1
ATOM 917 C CA . GLU A 1 111 ? -8.625 5.264 1.699 1.00 85.75 111 GLU A CA 1
ATOM 918 C C . GLU A 1 111 ? -8.487 6.736 1.289 1.00 85.75 111 GLU A C 1
ATOM 920 O O . GLU A 1 111 ? -7.960 7.019 0.215 1.00 85.75 111 GLU A O 1
ATOM 925 N N . SER A 1 112 ? -8.866 7.679 2.161 1.00 83.38 112 SER A N 1
ATOM 926 C CA . SER A 1 112 ? -8.699 9.113 1.896 1.00 83.38 112 SER A CA 1
ATOM 927 C C . SER A 1 112 ? -7.230 9.516 1.725 1.00 83.38 112 SER A C 1
ATOM 929 O O . SER A 1 112 ? -6.907 10.268 0.808 1.00 83.38 112 SER A O 1
ATOM 931 N N . THR A 1 113 ? -6.326 8.960 2.538 1.00 80.19 113 THR A N 1
ATOM 932 C CA . THR A 1 113 ? -4.877 9.188 2.435 1.00 80.19 113 THR A CA 1
ATOM 933 C C . THR A 1 113 ? -4.295 8.572 1.161 1.00 80.19 113 THR A C 1
ATOM 935 O O . THR A 1 113 ? -3.369 9.127 0.581 1.00 80.19 113 THR A O 1
ATOM 938 N N . CYS A 1 114 ? -4.858 7.460 0.685 1.00 75.56 114 CYS A N 1
ATOM 939 C CA . CYS A 1 114 ? -4.444 6.814 -0.561 1.00 75.56 114 CYS A CA 1
ATOM 940 C C . CYS A 1 114 ? -5.030 7.473 -1.824 1.00 75.56 114 CYS A C 1
ATOM 942 O O . CYS A 1 114 ? -4.716 7.036 -2.928 1.00 75.56 114 CYS A O 1
ATOM 944 N N . GLY A 1 115 ? -5.877 8.500 -1.693 1.00 79.06 115 GLY A N 1
ATOM 945 C CA . GLY A 1 115 ? -6.516 9.174 -2.828 1.00 79.06 115 GLY A CA 1
ATOM 946 C C . GLY A 1 115 ? -7.836 8.548 -3.292 1.00 79.06 115 GLY A C 1
ATOM 947 O O . GLY A 1 115 ? -8.340 8.919 -4.349 1.00 79.06 115 GLY A O 1
ATOM 948 N N . GLY A 1 116 ? -8.417 7.631 -2.513 1.00 81.06 116 GLY A N 1
ATOM 949 C CA . GLY A 1 116 ? -9.720 7.025 -2.784 1.00 81.06 116 GLY A CA 1
ATOM 950 C C . GLY A 1 116 ? -9.791 5.532 -2.461 1.00 81.06 116 GLY A C 1
ATOM 951 O O . GLY A 1 116 ? -8.802 4.886 -2.118 1.00 81.06 116 GLY A O 1
ATOM 952 N N . GLN A 1 117 ? -10.989 4.958 -2.597 1.00 83.50 117 GLN A N 1
ATOM 953 C CA . GLN A 1 117 ? -11.256 3.551 -2.276 1.00 83.50 117 GLN A CA 1
ATOM 954 C C . GLN A 1 117 ? -10.471 2.569 -3.163 1.00 83.50 117 GLN A C 1
ATOM 956 O O . GLN A 1 117 ? -9.945 1.567 -2.677 1.00 83.50 117 GLN A O 1
ATOM 961 N N . LYS A 1 118 ? -10.389 2.831 -4.476 1.00 76.38 118 LYS A N 1
ATOM 962 C CA . LYS A 1 118 ? -9.713 1.935 -5.433 1.00 76.38 118 LYS A CA 1
ATOM 963 C C . LYS A 1 118 ? -8.209 1.901 -5.177 1.00 76.38 118 LYS A C 1
ATOM 965 O O . LYS A 1 118 ? -7.610 0.827 -5.133 1.00 76.38 118 LYS A O 1
ATOM 970 N N . GLU A 1 119 ? -7.623 3.074 -4.991 1.00 76.19 119 GLU A N 1
ATOM 971 C CA . GLU A 1 119 ? -6.222 3.281 -4.658 1.00 76.19 119 GLU A CA 1
ATOM 972 C C . GLU A 1 119 ? -5.909 2.677 -3.288 1.00 76.19 119 GLU A C 1
ATOM 974 O O . GLU A 1 119 ? -4.971 1.892 -3.171 1.00 76.19 119 GLU A O 1
ATOM 979 N N . GLY A 1 120 ? -6.754 2.933 -2.286 1.00 76.88 120 GLY A N 1
ATOM 980 C CA . GLY A 1 120 ? -6.649 2.333 -0.959 1.00 76.88 120 GLY A CA 1
ATOM 981 C C . GLY A 1 120 ? -6.629 0.807 -1.009 1.00 76.88 120 GLY A C 1
ATOM 982 O O . GLY A 1 120 ? -5.744 0.185 -0.428 1.00 76.88 120 GLY A O 1
ATOM 983 N N . TYR A 1 121 ? -7.523 0.172 -1.769 1.00 78.00 121 TYR A N 1
ATOM 984 C CA . TYR A 1 121 ? -7.514 -1.288 -1.903 1.00 78.00 121 TYR A CA 1
ATOM 985 C C . TYR A 1 121 ? -6.233 -1.819 -2.563 1.00 78.00 121 TYR A C 1
ATOM 987 O O . TYR A 1 121 ? -5.697 -2.849 -2.141 1.00 78.00 121 TYR A O 1
ATOM 995 N N . ALA A 1 122 ? -5.718 -1.125 -3.583 1.00 74.19 122 ALA A N 1
ATOM 996 C CA . ALA A 1 122 ? -4.462 -1.494 -4.230 1.00 74.19 122 ALA A CA 1
ATOM 997 C C . ALA A 1 122 ? -3.275 -1.395 -3.254 1.00 74.19 122 ALA A C 1
ATOM 999 O O . ALA A 1 122 ? -2.470 -2.326 -3.177 1.00 74.19 122 ALA A O 1
ATOM 1000 N N . VAL A 1 123 ? -3.210 -0.319 -2.462 1.00 77.00 123 VAL A N 1
ATOM 1001 C CA . VAL A 1 123 ? -2.175 -0.120 -1.436 1.00 77.00 123 VAL A CA 1
ATOM 1002 C C . VAL A 1 123 ? -2.303 -1.157 -0.318 1.00 77.00 123 VAL A C 1
ATOM 1004 O O . VAL A 1 123 ? -1.306 -1.762 0.066 1.00 77.00 123 VAL A O 1
ATOM 1007 N N . LEU A 1 124 ? -3.514 -1.439 0.171 1.00 78.62 124 LEU A N 1
ATOM 1008 C CA . LEU A 1 124 ? -3.743 -2.468 1.189 1.00 78.62 124 LEU A CA 1
ATOM 1009 C C . LEU A 1 124 ? -3.312 -3.852 0.693 1.00 78.62 124 LEU A C 1
ATOM 1011 O O . LEU A 1 124 ? -2.604 -4.565 1.400 1.00 78.62 124 LEU A O 1
ATOM 1015 N N . SER A 1 125 ? -3.684 -4.210 -0.538 1.00 72.31 125 SER A N 1
ATOM 1016 C CA . SER A 1 125 ? -3.290 -5.483 -1.153 1.00 72.31 125 SER A CA 1
ATOM 1017 C C . SER A 1 125 ? -1.766 -5.623 -1.231 1.00 72.31 125 SER A C 1
ATOM 1019 O O . SER A 1 125 ? -1.224 -6.681 -0.910 1.00 72.31 125 SER A O 1
ATOM 1021 N N . TYR A 1 126 ? -1.068 -4.542 -1.596 1.00 75.81 126 TYR A N 1
ATOM 1022 C CA . TYR A 1 126 ? 0.394 -4.479 -1.593 1.00 75.81 126 TYR A CA 1
ATOM 1023 C C . TYR A 1 126 ? 0.974 -4.655 -0.182 1.00 75.81 126 TYR A C 1
ATOM 1025 O O . TYR A 1 126 ? 1.811 -5.530 0.046 1.00 75.81 126 TYR A O 1
ATOM 1033 N N . LEU A 1 127 ? 0.501 -3.874 0.794 1.00 76.25 127 LEU A N 1
ATOM 1034 C CA . LEU A 1 127 ? 0.997 -3.928 2.169 1.00 76.25 127 LEU A CA 1
ATOM 1035 C C . LEU A 1 127 ? 0.764 -5.306 2.799 1.00 76.25 127 LEU A C 1
ATOM 1037 O O . LEU A 1 127 ? 1.658 -5.829 3.466 1.00 76.25 127 LEU A O 1
ATOM 1041 N N . SER A 1 128 ? -0.388 -5.931 2.562 1.00 79.44 128 SER A N 1
ATOM 1042 C CA . SER A 1 128 ? -0.666 -7.293 3.023 1.00 79.44 128 SER A CA 1
ATOM 1043 C C . SER A 1 128 ? 0.219 -8.334 2.344 1.00 79.44 128 SER A C 1
ATOM 1045 O O . SER A 1 128 ? 0.756 -9.202 3.035 1.00 79.44 128 SER A O 1
ATOM 1047 N N . GLY A 1 129 ? 0.471 -8.208 1.037 1.00 71.62 129 GLY A N 1
ATOM 1048 C CA . GLY A 1 129 ? 1.432 -9.052 0.318 1.00 71.62 129 GLY A CA 1
ATOM 1049 C C . GLY A 1 129 ? 2.857 -8.949 0.874 1.00 71.62 129 GLY A C 1
ATOM 1050 O O . GLY A 1 129 ? 3.546 -9.957 1.021 1.00 71.62 129 GLY A O 1
ATOM 1051 N N . CYS A 1 130 ? 3.268 -7.746 1.281 1.00 73.38 130 CYS A N 1
ATOM 1052 C CA . CYS A 1 130 ? 4.549 -7.479 1.939 1.00 73.38 130 CYS A CA 1
ATOM 1053 C C . CYS A 1 130 ? 4.574 -7.830 3.437 1.00 73.38 130 CYS A C 1
ATOM 1055 O O . CYS A 1 130 ? 5.588 -7.602 4.096 1.00 73.38 130 CYS A O 1
ATOM 1057 N N . ARG A 1 131 ? 3.464 -8.320 4.011 1.00 79.62 131 ARG A N 1
ATOM 1058 C CA . ARG A 1 131 ? 3.258 -8.469 5.466 1.00 79.62 131 ARG A CA 1
ATOM 1059 C C . ARG A 1 131 ? 3.537 -7.185 6.258 1.00 79.62 131 ARG A C 1
ATOM 1061 O O . ARG A 1 131 ? 3.911 -7.235 7.423 1.00 79.62 131 ARG A O 1
ATOM 1068 N N . LYS A 1 132 ? 3.365 -6.029 5.629 1.00 81.69 132 LYS A N 1
ATOM 1069 C CA . LYS A 1 132 ? 3.443 -4.705 6.251 1.00 81.69 132 LYS A CA 1
ATOM 1070 C C . LYS A 1 132 ? 2.065 -4.129 6.555 1.00 81.69 132 LYS A C 1
ATOM 1072 O O . LYS A 1 132 ? 1.998 -3.100 7.205 1.00 81.69 132 LYS A O 1
ATOM 1077 N N . GLY A 1 133 ? 0.986 -4.771 6.114 1.00 85.69 133 GLY A N 1
ATOM 1078 C CA . GLY A 1 133 ? -0.386 -4.334 6.352 1.00 85.69 133 GLY A CA 1
ATOM 1079 C C . GLY A 1 133 ? -1.294 -5.490 6.741 1.00 85.69 133 GLY A C 1
ATOM 1080 O O . GLY A 1 133 ? -1.253 -6.552 6.120 1.00 85.69 133 GLY A O 1
ATOM 1081 N N . GLN A 1 134 ? -2.138 -5.285 7.742 1.00 89.88 134 GLN A N 1
ATOM 1082 C CA . GLN A 1 134 ? -3.183 -6.221 8.13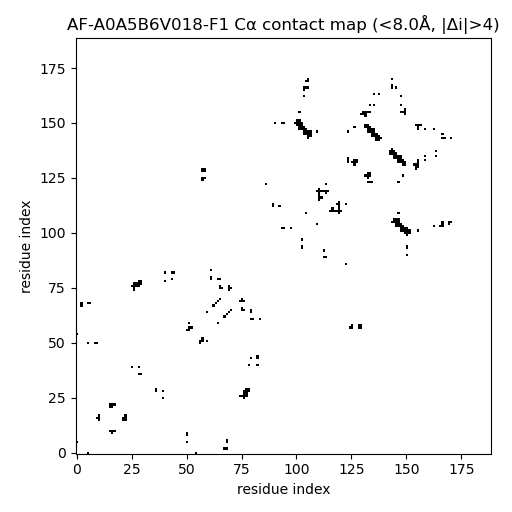2 1.00 89.88 134 GLN A CA 1
ATOM 1083 C C . GLN A 1 134 ? -4.515 -5.502 8.237 1.00 89.88 134 GLN A C 1
ATOM 1085 O O . GLN A 1 134 ? -4.621 -4.424 8.816 1.00 89.88 134 GLN A O 1
ATOM 1090 N N . TYR A 1 135 ? -5.531 -6.132 7.667 1.00 91.50 135 TYR A N 1
ATOM 1091 C CA . TYR A 1 135 ? -6.898 -5.674 7.782 1.00 91.50 135 TYR A CA 1
ATOM 1092 C C . TYR A 1 135 ? -7.468 -6.027 9.159 1.00 91.50 135 TYR A C 1
ATOM 1094 O O . TYR A 1 135 ? -7.274 -7.138 9.654 1.00 91.50 135 TYR A O 1
ATOM 1102 N N . LEU A 1 136 ? -8.181 -5.080 9.758 1.00 91.69 136 LEU A N 1
ATOM 1103 C CA . LEU A 1 136 ? -8.860 -5.205 11.037 1.00 91.69 136 LEU A CA 1
ATOM 1104 C C . LEU A 1 136 ? -10.359 -5.031 10.817 1.00 91.69 136 LEU A C 1
ATOM 1106 O O . LEU A 1 136 ? -10.795 -4.089 10.157 1.00 91.69 136 LEU A O 1
ATOM 1110 N N . SER A 1 137 ? -11.154 -5.904 11.423 1.00 92.06 137 SER A N 1
ATOM 1111 C CA . SER A 1 137 ? -12.602 -5.742 11.482 1.00 92.06 137 SER A CA 1
ATOM 1112 C C . SER A 1 137 ? -13.106 -6.181 12.845 1.00 92.06 137 SER A C 1
ATOM 1114 O O . SER A 1 137 ? -12.699 -7.221 13.362 1.00 92.06 137 SER A O 1
ATOM 1116 N N . THR A 1 138 ? -13.968 -5.369 13.447 1.00 88.38 138 THR A N 1
ATO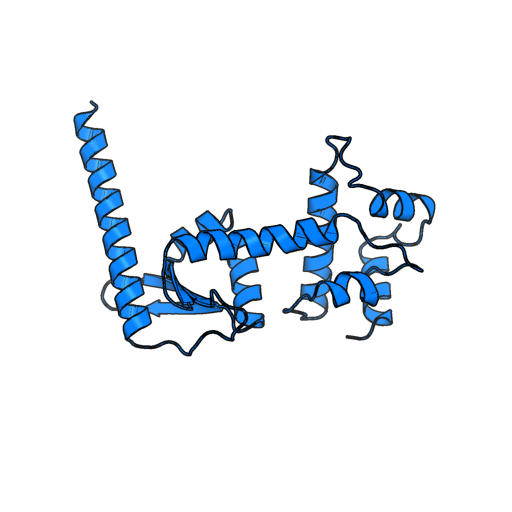M 1117 C CA . THR A 1 138 ? -14.623 -5.682 14.715 1.00 88.38 138 THR A CA 1
ATOM 1118 C C . THR A 1 138 ? -16.083 -5.262 14.668 1.00 88.38 138 THR A C 1
ATOM 1120 O O . THR A 1 138 ? -16.439 -4.282 14.017 1.00 88.38 138 THR A O 1
ATOM 1123 N N . ASN A 1 139 ? -16.932 -6.027 15.351 1.00 84.62 139 ASN A N 1
ATOM 1124 C CA . ASN A 1 139 ? -18.379 -5.836 15.358 1.00 84.62 139 ASN A CA 1
ATOM 1125 C C . ASN A 1 139 ? -18.928 -5.892 16.792 1.00 84.62 139 ASN A C 1
ATOM 1127 O O . ASN A 1 139 ? -19.756 -6.733 17.128 1.00 84.62 139 ASN A O 1
ATOM 1131 N N . LYS A 1 140 ? -18.404 -5.036 17.682 1.00 70.56 140 LYS A N 1
ATOM 1132 C CA . LYS A 1 140 ? -18.870 -4.976 19.081 1.00 70.56 140 LYS A CA 1
ATOM 1133 C C . LYS A 1 140 ? -20.238 -4.282 19.220 1.00 70.56 140 LYS A C 1
ATOM 1135 O O . LYS A 1 140 ? -20.971 -4.614 20.146 1.00 70.56 140 LYS A O 1
ATOM 1140 N N . LYS A 1 141 ? -20.573 -3.326 18.338 1.00 76.19 141 LYS A N 1
ATOM 1141 C CA . LYS A 1 141 ? -21.866 -2.598 18.292 1.00 76.19 141 LYS A CA 1
ATOM 1142 C C . LYS A 1 141 ? -22.192 -2.089 16.887 1.00 76.19 141 LYS A C 1
ATOM 1144 O O . LYS A 1 141 ? -23.306 -2.258 16.412 1.00 76.19 141 LYS A O 1
ATOM 1149 N N . GLU A 1 142 ? -21.199 -1.488 16.242 1.00 83.75 142 GLU A N 1
ATOM 1150 C CA . GLU A 1 142 ? -21.194 -1.147 14.822 1.00 83.75 142 GLU A CA 1
ATOM 1151 C C . GLU A 1 142 ? -19.980 -1.813 14.171 1.00 83.75 142 GLU A C 1
ATOM 1153 O O . GLU A 1 142 ? -18.995 -2.127 14.852 1.00 83.75 142 GLU A O 1
ATOM 1158 N N . LEU A 1 143 ? -20.059 -2.042 12.860 1.00 89.94 143 LEU A N 1
ATOM 1159 C CA . LEU A 1 143 ? -18.932 -2.543 12.087 1.00 89.94 143 LEU A CA 1
ATOM 1160 C C . LEU A 1 143 ? -17.860 -1.452 12.008 1.00 89.94 143 LEU A C 1
ATOM 1162 O O . LEU A 1 143 ? -18.074 -0.408 11.392 1.00 89.94 143 LEU A O 1
ATOM 1166 N N . ILE A 1 144 ? -16.702 -1.716 12.608 1.00 92.12 144 ILE A N 1
ATOM 1167 C CA . ILE A 1 1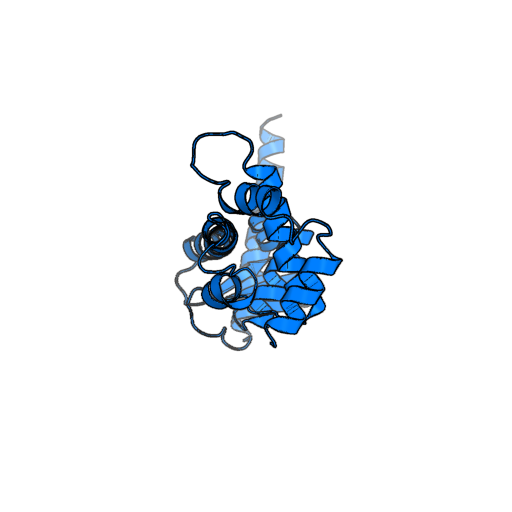44 ? -15.533 -0.844 12.523 1.00 92.12 144 ILE A CA 1
ATOM 1168 C C . ILE A 1 144 ? -14.452 -1.580 11.741 1.00 92.12 144 ILE A C 1
ATOM 1170 O O . ILE A 1 144 ? -14.021 -2.675 12.114 1.00 92.12 144 ILE A O 1
ATOM 1174 N N . GLU A 1 145 ? -14.023 -0.958 10.649 1.00 93.94 145 GLU A N 1
ATOM 1175 C CA . GLU A 1 145 ? -13.004 -1.469 9.740 1.00 93.94 145 GLU A CA 1
ATOM 1176 C C . GLU A 1 145 ? -11.749 -0.598 9.827 1.00 93.94 145 GLU A C 1
ATOM 1178 O O . GLU A 1 145 ? -11.823 0.636 9.863 1.00 93.94 145 GLU A O 1
ATOM 1183 N N . GLY A 1 146 ? -10.587 -1.240 9.844 1.00 91.94 146 GLY A N 1
ATOM 1184 C CA . GLY A 1 146 ? -9.311 -0.560 9.984 1.00 91.94 146 GLY A CA 1
ATOM 1185 C C . GLY A 1 146 ? -8.158 -1.306 9.342 1.00 91.94 146 GLY A C 1
ATOM 1186 O O . GLY A 1 146 ? -8.290 -2.437 8.878 1.00 91.94 146 GLY A O 1
ATOM 1187 N N . ILE A 1 147 ? -7.009 -0.646 9.302 1.00 91.62 147 ILE A N 1
ATOM 1188 C CA . ILE A 1 147 ? -5.777 -1.187 8.750 1.00 91.62 147 ILE A CA 1
ATOM 1189 C C . ILE A 1 147 ? -4.667 -0.947 9.765 1.00 91.62 147 ILE A C 1
ATOM 1191 O O . ILE A 1 147 ? -4.436 0.183 10.192 1.00 91.62 147 ILE A O 1
ATOM 1195 N N . LYS A 1 148 ? -3.970 -2.023 10.132 1.00 90.81 148 LYS A N 1
ATOM 1196 C CA . LYS A 1 148 ? -2.704 -1.981 10.858 1.00 90.81 148 LYS A CA 1
ATOM 1197 C C . LYS A 1 148 ? -1.563 -1.977 9.849 1.00 90.81 148 LYS A C 1
ATOM 1199 O O . LYS A 1 148 ? -1.475 -2.901 9.046 1.00 90.81 148 LYS A O 1
ATOM 1204 N N . VAL A 1 149 ? -0.683 -0.984 9.888 1.00 86.00 149 VAL A N 1
ATOM 1205 C CA . VAL A 1 149 ? 0.449 -0.831 8.961 1.00 86.00 149 VAL A CA 1
ATOM 1206 C C . VAL A 1 149 ? 1.757 -0.776 9.743 1.00 86.00 149 VAL A C 1
ATOM 1208 O O . VAL A 1 149 ? 1.854 -0.031 10.705 1.00 86.00 149 VAL A O 1
ATOM 1211 N N . SER A 1 150 ? 2.780 -1.532 9.348 1.00 83.06 150 SER A N 1
ATOM 1212 C CA . SER A 1 150 ? 4.139 -1.372 9.880 1.00 83.06 150 SER A CA 1
ATOM 1213 C C . SER A 1 150 ? 4.753 -0.076 9.351 1.00 83.06 150 SER A C 1
ATOM 1215 O O . SER A 1 150 ? 4.808 0.129 8.140 1.00 83.06 150 SER A O 1
ATOM 1217 N N . LEU A 1 151 ? 5.240 0.775 10.253 1.00 73.25 151 LEU A N 1
ATOM 1218 C CA . LEU A 1 151 ? 5.913 2.040 9.928 1.00 73.25 151 LEU A CA 1
ATOM 1219 C C . LEU A 1 151 ? 7.431 1.870 9.762 1.00 73.25 151 LEU A C 1
ATOM 1221 O O . LEU A 1 151 ? 8.153 2.822 9.483 1.00 73.25 151 LEU A O 1
ATOM 1225 N N . SER A 1 152 ? 7.928 0.648 9.942 1.00 70.81 152 SER A N 1
ATOM 1226 C CA . SER A 1 152 ? 9.330 0.292 9.749 1.00 70.81 152 SER A CA 1
ATOM 1227 C C . SER A 1 152 ? 9.489 -0.669 8.571 1.00 70.81 152 SER A C 1
ATOM 1229 O O . SER A 1 152 ? 8.522 -1.211 8.030 1.00 70.81 152 SER A O 1
ATOM 1231 N N . SER A 1 153 ? 10.735 -0.956 8.189 1.00 65.56 153 SER A N 1
ATOM 1232 C CA . SER A 1 153 ? 11.001 -2.033 7.228 1.00 65.56 153 SER A CA 1
ATOM 1233 C C . SER A 1 153 ? 10.646 -3.429 7.757 1.00 65.56 153 SER A C 1
ATOM 1235 O O . SER A 1 153 ? 10.608 -4.369 6.964 1.00 65.56 153 SER A O 1
ATOM 1237 N N . ALA A 1 154 ? 10.354 -3.577 9.054 1.00 68.56 154 ALA A N 1
ATOM 1238 C CA . ALA A 1 154 ? 9.974 -4.848 9.650 1.00 68.56 154 ALA A CA 1
ATOM 1239 C C . ALA A 1 154 ? 8.550 -5.283 9.267 1.00 68.56 154 ALA A C 1
ATOM 1241 O O . ALA A 1 154 ? 7.683 -4.476 8.919 1.00 68.56 154 ALA A O 1
ATOM 1242 N N . VAL A 1 155 ? 8.318 -6.590 9.376 1.00 75.19 155 VAL A N 1
ATOM 1243 C CA . VAL A 1 155 ? 7.003 -7.220 9.225 1.00 75.19 155 VAL A CA 1
ATOM 1244 C C . VAL A 1 155 ? 6.066 -6.722 10.326 1.00 75.19 155 VAL A C 1
ATOM 1246 O O . VAL A 1 155 ? 6.482 -6.547 11.471 1.00 75.19 155 VAL A O 1
ATOM 1249 N N . VAL A 1 156 ? 4.796 -6.505 9.987 1.00 77.69 156 VAL A N 1
ATOM 1250 C CA . VAL A 1 156 ? 3.779 -6.092 10.953 1.00 77.69 156 VAL A CA 1
ATOM 1251 C C . VAL A 1 156 ? 3.551 -7.211 11.970 1.00 77.69 156 VAL A C 1
ATOM 1253 O O . VAL A 1 156 ? 3.419 -8.385 11.610 1.00 77.69 156 VAL A O 1
ATOM 1256 N N . SER A 1 157 ? 3.526 -6.859 13.254 1.00 79.62 157 SER A N 1
ATOM 1257 C CA . SER A 1 157 ? 3.187 -7.814 14.308 1.00 79.62 157 SER A CA 1
ATOM 1258 C C . SER A 1 157 ? 1.747 -8.302 14.144 1.00 79.62 157 SER A C 1
ATOM 1260 O O . SER A 1 157 ? 0.895 -7.586 13.609 1.00 79.62 157 SER A O 1
ATOM 1262 N N . GLY A 1 158 ? 1.471 -9.518 14.625 1.00 83.56 158 GLY A N 1
ATOM 1263 C CA . GLY A 1 158 ? 0.114 -10.061 14.640 1.00 83.56 158 GLY A CA 1
ATOM 1264 C C . GLY A 1 158 ? -0.875 -9.114 15.323 1.00 83.56 158 GLY A C 1
ATOM 1265 O O . GLY A 1 158 ? -0.497 -8.315 16.186 1.00 83.56 158 GLY A O 1
ATOM 1266 N N . VAL A 1 159 ? -2.138 -9.184 14.908 1.00 86.69 159 VAL A N 1
ATOM 1267 C CA . VAL A 1 159 ? -3.214 -8.405 15.524 1.00 86.69 159 VAL A CA 1
ATOM 1268 C C . VAL A 1 159 ? -3.405 -8.836 16.977 1.00 86.69 159 VAL A C 1
ATOM 1270 O O . VAL A 1 159 ? -3.499 -10.023 17.283 1.00 86.69 159 VAL A O 1
ATOM 1273 N N . SER A 1 160 ? -3.488 -7.854 17.863 1.00 87.69 160 SER A N 1
ATOM 1274 C CA . SER A 1 160 ? -3.738 -7.999 19.292 1.00 87.69 160 SER A CA 1
ATOM 1275 C C . SER A 1 160 ? -5.046 -7.311 19.689 1.00 87.69 160 SER A C 1
ATOM 1277 O O . SER A 1 160 ? -5.596 -6.509 18.934 1.00 87.69 160 SER A O 1
ATOM 1279 N N . SER A 1 161 ? -5.539 -7.578 20.901 1.00 87.06 161 SER A N 1
ATOM 1280 C CA . SER A 1 161 ? -6.701 -6.862 21.451 1.00 87.06 161 SER A CA 1
ATOM 1281 C C . SER A 1 161 ? -6.483 -5.346 21.499 1.00 87.06 161 SER A C 1
ATOM 1283 O O . SER A 1 161 ? -7.403 -4.591 21.199 1.00 87.06 161 SER A O 1
ATOM 1285 N N . LEU A 1 162 ? -5.251 -4.907 21.778 1.00 86.19 162 LEU A N 1
ATOM 1286 C CA . LEU A 1 162 ? -4.881 -3.494 21.835 1.00 86.19 162 LEU A CA 1
ATOM 1287 C C . LEU A 1 162 ? -5.054 -2.783 20.485 1.00 86.19 162 LEU A C 1
ATOM 1289 O O . LEU A 1 162 ? -5.436 -1.614 20.454 1.00 86.19 162 LEU A O 1
ATOM 1293 N N . ASP A 1 163 ? -4.806 -3.479 19.372 1.00 87.88 163 ASP A N 1
ATOM 1294 C CA . ASP A 1 163 ? -5.016 -2.923 18.030 1.00 87.88 163 ASP A CA 1
ATOM 1295 C C . ASP A 1 163 ? -6.504 -2.622 17.794 1.00 87.88 163 ASP A C 1
ATOM 1297 O O . ASP A 1 163 ? -6.852 -1.580 17.240 1.00 87.88 163 ASP A O 1
ATOM 1301 N N . PHE A 1 164 ? -7.394 -3.499 18.269 1.00 88.19 164 PHE A N 1
ATOM 1302 C CA . PHE A 1 164 ? -8.839 -3.282 18.191 1.00 88.19 164 PHE A CA 1
ATOM 1303 C C . PHE A 1 164 ? -9.319 -2.171 19.125 1.00 88.19 164 PHE A C 1
ATOM 1305 O O . PHE A 1 164 ? -10.185 -1.390 18.734 1.00 88.19 164 PHE A O 1
ATOM 1312 N N . ASP A 1 165 ? -8.765 -2.078 20.335 1.00 84.94 165 ASP A N 1
ATOM 1313 C CA . ASP A 1 165 ? -9.103 -1.002 21.271 1.00 84.94 165 ASP A CA 1
ATOM 1314 C C . ASP A 1 165 ? -8.633 0.359 20.726 1.00 84.94 165 ASP A C 1
ATOM 1316 O O . ASP A 1 165 ? -9.377 1.338 20.762 1.00 84.94 165 ASP A O 1
ATOM 1320 N N . THR A 1 166 ? -7.449 0.399 20.107 1.00 85.81 166 THR A N 1
ATOM 1321 C CA . THR A 1 166 ? -6.913 1.586 19.423 1.00 85.81 166 THR A CA 1
ATOM 1322 C C . THR A 1 166 ? -7.779 1.975 18.226 1.00 85.81 166 THR A C 1
ATOM 1324 O O . THR A 1 166 ? -8.156 3.138 18.097 1.00 85.81 166 THR A O 1
ATOM 1327 N N . LEU A 1 167 ? -8.161 1.011 17.379 1.00 88.56 167 LEU A N 1
ATOM 1328 C CA . LEU A 1 167 ? -9.074 1.249 16.259 1.00 88.56 167 LEU A CA 1
ATOM 1329 C C . LEU A 1 167 ? -10.403 1.852 16.737 1.00 88.56 167 LEU A C 1
ATOM 1331 O O . LEU A 1 167 ? -10.914 2.790 16.128 1.00 88.56 167 LEU A O 1
ATOM 1335 N N . HIS A 1 168 ? -10.943 1.343 17.845 1.00 87.38 168 HIS A N 1
ATOM 1336 C CA . HIS A 1 168 ? -12.184 1.848 18.420 1.00 87.38 168 HIS A CA 1
ATOM 1337 C C . HIS A 1 168 ? -12.035 3.282 18.946 1.00 87.38 168 HIS A C 1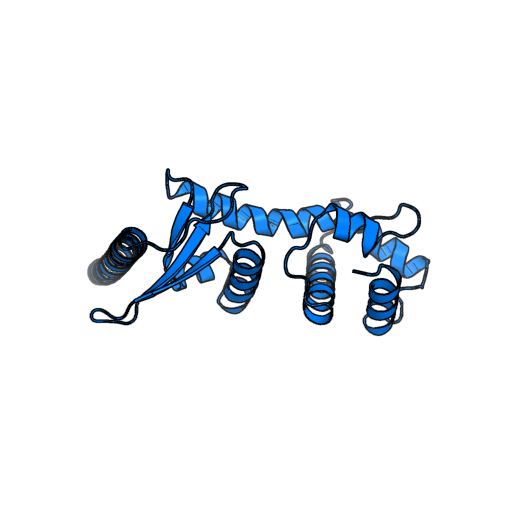
ATOM 1339 O O . HIS A 1 168 ? -12.936 4.100 18.749 1.00 87.38 168 HIS A O 1
ATOM 1345 N N . LEU A 1 169 ? -10.915 3.612 19.597 1.00 84.25 169 LEU A N 1
ATOM 1346 C CA . LEU A 1 169 ? -10.634 4.971 20.069 1.00 84.25 169 LEU A CA 1
ATOM 1347 C C . LEU A 1 169 ? -10.519 5.962 18.907 1.00 84.25 169 LEU A C 1
ATOM 1349 O O . LEU A 1 169 ? -11.184 6.995 18.935 1.00 84.25 169 LEU A O 1
ATOM 1353 N N . ILE A 1 170 ? -9.749 5.623 17.867 1.00 85.19 170 ILE A N 1
ATOM 1354 C CA . ILE A 1 170 ? -9.578 6.472 16.676 1.00 85.19 170 ILE A CA 1
ATOM 1355 C C . ILE A 1 170 ? -10.924 6.700 15.990 1.00 85.19 170 ILE A C 1
ATOM 1357 O O . ILE A 1 170 ? -11.295 7.836 15.705 1.00 85.19 170 ILE A O 1
ATOM 1361 N N . TRP A 1 171 ? -11.701 5.637 15.784 1.00 88.56 171 TRP A N 1
ATOM 1362 C CA . TRP A 1 171 ? -13.036 5.748 15.204 1.00 88.56 171 TRP A CA 1
ATOM 1363 C C . TRP A 1 171 ? -13.973 6.624 16.052 1.00 88.56 171 TRP A C 1
ATOM 1365 O O . TRP A 1 171 ? -14.706 7.456 15.518 1.00 88.56 171 TRP A O 1
ATOM 1375 N N . THR A 1 172 ? -13.922 6.485 17.381 1.00 84.31 172 THR A N 1
ATOM 1376 C CA . THR A 1 172 ? -14.728 7.309 18.298 1.00 84.31 172 THR A CA 1
ATOM 1377 C C . THR A 1 172 ? -14.340 8.781 18.183 1.00 84.31 172 THR A C 1
ATOM 1379 O O . THR A 1 172 ? -15.214 9.641 18.092 1.00 84.31 172 THR A O 1
ATOM 1382 N N . GLN A 1 173 ? -13.040 9.080 18.129 1.00 83.25 173 GLN A N 1
ATOM 1383 C CA . GLN A 1 173 ? -12.539 10.434 17.913 1.00 83.25 173 GLN A CA 1
ATOM 1384 C C . GLN A 1 173 ? -13.027 11.010 16.576 1.00 83.25 173 GLN A C 1
ATOM 1386 O O . GLN 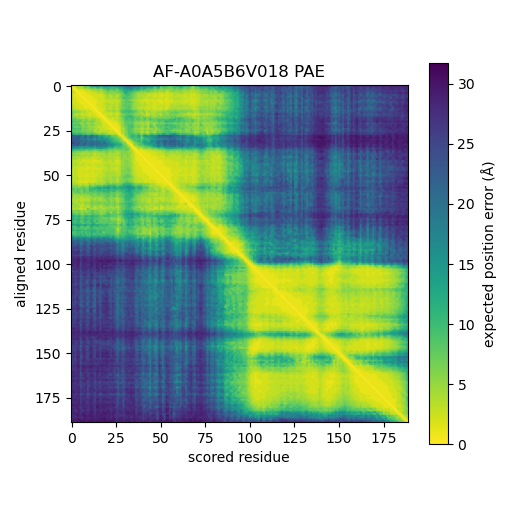A 1 173 ? -13.508 12.141 16.544 1.00 83.25 173 GLN A O 1
ATOM 1391 N N . GLU A 1 174 ? -12.960 10.243 15.483 1.00 85.12 174 GLU A N 1
ATOM 1392 C CA . GLU A 1 174 ? -13.465 10.671 14.171 1.00 85.12 174 GLU A CA 1
ATOM 1393 C C . GLU A 1 174 ? -14.965 10.998 14.214 1.00 85.12 174 GLU A C 1
ATOM 1395 O O . GLU A 1 174 ? -15.392 12.016 13.665 1.00 85.12 174 GLU A O 1
ATOM 1400 N N . LYS A 1 175 ? -15.771 10.178 14.900 1.00 85.06 175 LYS A N 1
ATOM 1401 C CA . LYS A 1 175 ? -17.210 10.424 15.083 1.00 85.06 175 LYS A CA 1
ATOM 1402 C C . LYS A 1 175 ? -17.491 11.683 15.898 1.00 85.06 175 LYS A C 1
ATOM 1404 O O . LYS A 1 175 ? -18.343 12.475 15.500 1.00 85.06 175 LYS A O 1
ATOM 1409 N N . LEU A 1 176 ? -16.770 11.892 16.999 1.00 83.62 176 LEU A N 1
ATOM 1410 C CA . LEU A 1 176 ? -16.905 13.101 17.815 1.00 83.62 176 LEU A CA 1
ATOM 1411 C C . LEU A 1 176 ? -16.513 14.353 17.021 1.00 83.62 176 LEU A C 1
ATOM 1413 O O . LEU A 1 176 ? -17.227 15.352 17.066 1.00 83.62 176 LEU A O 1
ATOM 1417 N N . GLN A 1 177 ? -15.443 14.288 16.224 1.00 81.50 177 GLN A N 1
ATOM 1418 C CA . GLN A 1 177 ? -15.041 15.399 15.361 1.00 81.50 177 GLN A CA 1
ATOM 1419 C C . GLN A 1 177 ? -16.096 15.705 14.290 1.00 81.50 177 GLN A C 1
ATOM 1421 O O . GLN A 1 177 ? -16.376 16.868 14.012 1.00 81.50 177 GLN A O 1
ATOM 1426 N N . GLN A 1 178 ? -16.715 14.680 13.697 1.00 83.12 178 GLN A N 1
ATOM 1427 C CA . GLN A 1 178 ? -17.828 14.873 12.763 1.00 83.12 178 GLN A CA 1
ATOM 1428 C C . GLN A 1 178 ? -19.015 15.571 13.435 1.00 83.12 178 GLN A C 1
ATOM 1430 O O . GLN A 1 178 ? -19.599 16.469 12.835 1.00 83.12 178 GLN A O 1
ATOM 1435 N N . GLN A 1 179 ? -19.356 15.192 14.669 1.00 81.25 179 GLN A N 1
ATOM 1436 C CA . GLN A 1 179 ? -20.428 15.838 15.429 1.00 81.25 179 GLN A CA 1
ATOM 1437 C C . GLN A 1 179 ? -20.102 17.297 15.756 1.00 81.25 179 GLN A C 1
ATOM 1439 O O . GLN A 1 179 ? -20.954 18.156 15.545 1.00 81.25 179 GLN A O 1
ATOM 1444 N N . LEU A 1 180 ? -18.872 17.587 16.194 1.00 80.75 180 LEU A N 1
ATOM 1445 C CA . LEU A 1 180 ? -18.403 18.958 16.421 1.00 80.75 180 LEU A CA 1
ATOM 1446 C C . LEU A 1 180 ? -18.531 19.805 15.153 1.00 80.75 180 LEU A C 1
ATOM 1448 O O . LEU A 1 180 ? -19.174 20.846 15.184 1.00 80.75 180 LEU A O 1
ATOM 1452 N N . ASN A 1 181 ? -18.051 19.304 14.013 1.00 79.81 181 ASN A N 1
ATOM 1453 C CA . ASN A 1 181 ? -18.148 20.019 12.738 1.00 79.81 181 ASN A CA 1
ATOM 1454 C C . ASN A 1 181 ? -19.604 20.304 12.316 1.00 79.81 181 ASN A C 1
ATOM 1456 O O . ASN A 1 181 ? -19.864 21.278 11.615 1.00 79.81 181 ASN A O 1
ATOM 1460 N N . VAL A 1 182 ? -20.558 19.440 12.684 1.00 83.56 182 VAL A N 1
ATOM 1461 C CA . VAL A 1 182 ? -21.992 19.670 12.434 1.00 83.56 182 VAL A CA 1
ATOM 1462 C C . VAL A 1 182 ? -22.550 20.731 13.381 1.00 83.56 182 VAL A C 1
ATOM 1464 O O . VAL A 1 182 ? -23.382 21.528 12.957 1.00 83.56 182 VAL A O 1
ATOM 1467 N N . ILE A 1 183 ? -22.109 20.757 14.639 1.00 81.44 183 ILE A N 1
ATOM 1468 C CA . ILE A 1 183 ? -22.514 21.772 15.618 1.00 81.44 183 ILE A CA 1
ATOM 1469 C C . ILE A 1 183 ? -21.972 23.144 15.211 1.00 81.44 183 ILE A C 1
ATOM 1471 O O . ILE A 1 183 ? -22.755 24.083 15.129 1.00 81.44 183 ILE A O 1
ATOM 1475 N N . ASP A 1 184 ? -20.685 23.253 14.881 1.00 73.19 184 ASP A N 1
ATOM 1476 C CA . ASP A 1 184 ? -20.051 24.520 14.487 1.00 73.19 184 ASP A CA 1
ATOM 1477 C C . ASP A 1 184 ? -20.755 25.156 13.279 1.00 73.19 184 ASP A C 1
ATOM 1479 O O . ASP A 1 184 ? -21.066 26.343 13.287 1.00 73.19 184 ASP A O 1
ATOM 1483 N N . ARG A 1 185 ? -21.142 24.347 12.283 1.00 68.19 185 ARG A N 1
ATOM 1484 C CA . ARG A 1 185 ? -21.905 24.818 11.111 1.00 68.19 185 ARG A CA 1
ATOM 1485 C C . ARG A 1 185 ? -23.298 25.356 11.438 1.00 68.19 185 ARG A C 1
ATOM 1487 O O . ARG A 1 185 ? -23.830 26.131 10.651 1.00 68.19 185 ARG A O 1
ATOM 1494 N N . HIS A 1 186 ? -23.910 24.940 12.547 1.00 61.72 186 HIS A N 1
ATOM 1495 C CA . HIS A 1 186 ? -25.187 25.505 12.993 1.00 61.72 186 HIS A CA 1
ATOM 1496 C C . HIS A 1 186 ? -25.021 26.850 13.707 1.00 61.72 186 HIS A C 1
ATOM 1498 O O . HIS A 1 186 ? -26.004 27.570 13.832 1.00 61.72 186 HIS A O 1
ATOM 1504 N N . TRP A 1 187 ? -23.812 27.190 14.162 1.00 53.72 187 TRP A N 1
ATOM 1505 C CA . TRP A 1 187 ? -23.506 28.483 14.781 1.00 53.72 187 TRP A CA 1
ATOM 1506 C C . TRP A 1 187 ? -23.014 29.538 13.776 1.00 53.72 187 TRP A C 1
ATOM 1508 O O . TRP A 1 187 ? -22.949 30.715 14.119 1.00 53.72 187 TRP A O 1
ATOM 1518 N N . GLU A 1 188 ? -22.681 29.134 12.546 1.00 57.03 188 GLU A N 1
ATOM 1519 C CA . GLU A 1 188 ? -22.281 30.022 11.440 1.00 57.03 188 GLU A CA 1
ATOM 1520 C C . GLU A 1 188 ? -23.455 30.468 10.533 1.00 57.03 188 GLU A C 1
ATOM 1522 O O . GLU A 1 188 ? -23.230 31.185 9.556 1.00 57.03 188 GLU A O 1
ATOM 1527 N N . MET A 1 189 ? -24.696 30.067 10.848 1.00 46.69 189 MET A N 1
ATOM 1528 C CA . MET A 1 189 ? -25.947 30.562 10.238 1.00 46.69 189 MET A CA 1
ATOM 1529 C C . MET A 1 189 ? -26.715 31.449 11.216 1.00 46.69 189 MET A C 1
ATOM 1531 O O . MET A 1 189 ? -27.311 32.443 10.742 1.00 46.69 189 MET A O 1
#